Protein AF-A0A820DBE9-F1 (afdb_monomer)

Organism: NCBI:txid433720

Solvent-accessible surface area (backbone atoms only — not comparable to full-atom values): 11651 Å² total; per-residue (Å²): 105,69,76,63,50,49,70,39,67,77,45,36,50,50,54,51,50,54,52,48,50,52,52,49,50,53,51,49,53,51,50,51,30,34,71,73,70,71,42,86,65,88,68,55,60,63,56,51,53,33,48,32,67,46,72,58,44,51,50,53,47,49,51,52,52,50,48,52,62,48,54,52,50,48,49,54,49,50,52,64,65,51,48,75,78,40,70,92,52,47,70,62,52,54,49,51,52,50,50,55,50,53,52,49,54,53,51,64,58,49,53,62,55,51,50,39,63,75,67,63,52,30,68,56,33,39,48,52,50,53,53,51,50,53,52,50,52,49,36,51,51,29,43,53,54,50,53,52,52,51,36,54,53,28,52,76,70,72,43,78,74,74,76,83,58,66,68,46,52,55,49,47,74,71,43,99,57,60,72,65,63,88,73,72,94,74,74,95,71,83,62,62,71,58,52,52,53,54,50,50,64,72,73,106

pLDDT: mean 88.95, std 7.08, range [61.81, 96.25]

Secondary structure (DSSP, 8-state):
-HHHHTTSHHHHHHHHHHHHHHHHHHHHHHHHHHHHHSS----THHHHHHTTTHHHHHHHHHHHHHHHHHHHHHHHHHHHHHTTTTGGGHHHHHHHHHHHHHHHHHHHHHHHHHHHHHHT--HHHHHHHHHHHHHHHHHHHHHHHHHHHHHHHHHHTTPPPPPPPHHHHHHHHHSS-SS--SS----SS--HHHHHHHHHHHH-

Nearest PDB structures (foldseek):
  6vum-assembly1_A  TM=9.398E-01  e=7.401E-09  Homo sapiens
  6p2p-assembly1_A  TM=9.067E-01  e=6.369E-09  Homo sapiens
  6l48-assembly1_B  TM=9.564E-01  e=2.587E-08  Homo sapiens
  6p2p-assembly1_B  TM=9.121E-01  e=1.916E-08  Homo sapiens
  6l47-assembly1_B  TM=9.300E-01  e=3.673E-08  Homo sapiens

Radius of gyration: 24.0 Å; Cα contacts (8 Å, |Δi|>4): 112; chains: 1; bounding box: 52×49×67 Å

InterPro domains:
  IPR014371 Sterol O-acyltransferase, ACAT/DAG/ARE types [PTHR10408] (8-203)

Mean predicted aligned error: 6.52 Å

Sequence (204 aa):
VLTDLFQISHIQTLRNVFAATLIILFLHDTIEDIVNDGRLNLRFDVMFESFGKLHIALFIWLLMQLATSILVFFGVYCWANSRNSFKKNLKAYDMAWLFSYISYLIIFLILPCHQIEKHQFPVASALIVLLEQMRQMMKAHSFVRENIRKNLLLIESKNASVCPDYSKYLYFLFAPTLIYKDEYPRTTTIHWDYVLRMFGQVLA

Foldseek 3Di:
DVVVVCVDPVVVVVVVVVVVVVVVVVVVVQVVCCVPVVDRDVPCVVVCLLCPPLVVLVVLLVVLLVCLLCVLLVLLQCLQVCCVVPVPPNPVSVVVSVVVVVVVLVCLVVVLVVVCVVVVHRPNSSCVSVVSSVLSSLQSVQVNVVLVVVQVVCVVVVHRRDRQDSVQSVVSSPDPDSHRDSDDDDDPDDDVVVVVVVVVVVVD

Structure (mmCIF, N/CA/C/O backbone):
data_AF-A0A820DBE9-F1
#
_entry.id   AF-A0A820DBE9-F1
#
loop_
_atom_site.group_PDB
_atom_site.id
_atom_site.type_symbol
_atom_site.label_atom_id
_atom_site.label_alt_id
_atom_site.label_comp_id
_atom_site.label_asym_id
_atom_site.label_entity_id
_atom_site.label_seq_id
_atom_site.pdbx_PDB_ins_code
_atom_site.Cartn_x
_atom_site.Cartn_y
_atom_site.Cartn_z
_atom_site.occupancy
_atom_site.B_iso_or_equiv
_atom_site.auth_seq_id
_atom_site.auth_comp_id
_atom_site.auth_asym_id
_atom_site.auth_atom_id
_atom_site.pdbx_PDB_model_num
ATOM 1 N N . VAL A 1 1 ? -0.402 -21.788 7.910 1.00 79.06 1 VAL A N 1
ATOM 2 C CA . VAL A 1 1 ? 0.267 -22.026 9.212 1.00 79.06 1 VAL A CA 1
ATOM 3 C C . VAL A 1 1 ? -0.643 -21.666 10.370 1.00 79.06 1 VAL A C 1
ATOM 5 O O . VAL A 1 1 ? -1.223 -22.586 10.912 1.00 79.06 1 VAL A O 1
ATOM 8 N N . LEU A 1 2 ? -0.842 -20.391 10.740 1.00 81.19 2 LEU A N 1
ATOM 9 C CA . LEU A 1 2 ? -1.667 -20.064 11.918 1.00 81.19 2 LEU A CA 1
ATOM 10 C C . LEU A 1 2 ? -3.138 -20.505 11.762 1.00 81.19 2 LEU A C 1
ATOM 12 O O . LEU A 1 2 ? -3.715 -21.043 12.697 1.00 81.19 2 LEU A O 1
ATOM 16 N N . THR A 1 3 ? -3.716 -20.365 10.564 1.00 82.88 3 THR A N 1
ATOM 17 C CA . THR A 1 3 ? -5.070 -20.859 10.249 1.00 82.88 3 THR A CA 1
ATOM 18 C C . THR A 1 3 ? -5.210 -22.370 10.443 1.00 82.88 3 THR A C 1
ATOM 20 O O . THR A 1 3 ? -6.217 -22.822 10.980 1.00 82.88 3 THR A O 1
ATOM 23 N N . ASP A 1 4 ? -4.195 -23.142 10.050 1.00 82.75 4 ASP A N 1
ATOM 24 C CA . ASP A 1 4 ? -4.170 -24.602 10.216 1.00 82.75 4 ASP A CA 1
ATOM 25 C C . ASP A 1 4 ? -3.960 -24.962 11.691 1.00 82.75 4 ASP A C 1
ATOM 27 O O . ASP A 1 4 ? -4.602 -25.854 12.235 1.00 82.75 4 ASP A O 1
ATOM 31 N N . LEU A 1 5 ? -3.110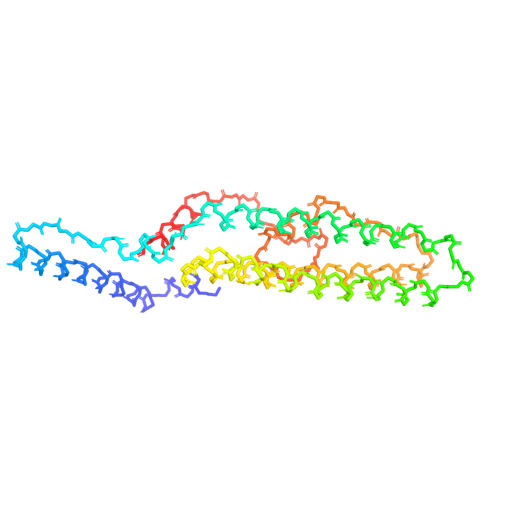 -24.193 12.374 1.00 85.25 5 LEU A N 1
ATOM 32 C CA . LEU A 1 5 ? -2.809 -24.348 13.790 1.00 85.25 5 LEU A CA 1
ATOM 33 C C . LEU A 1 5 ? -4.044 -24.101 14.675 1.00 85.25 5 LEU A C 1
ATOM 35 O O . LEU A 1 5 ? -4.237 -24.789 15.673 1.00 85.25 5 LEU A O 1
ATOM 39 N N . PHE A 1 6 ? -4.921 -23.171 14.284 1.00 82.62 6 PHE A N 1
ATOM 40 C CA . PHE A 1 6 ? -6.194 -22.912 14.964 1.00 82.62 6 PHE A CA 1
ATOM 41 C C . PHE A 1 6 ? -7.219 -24.051 14.851 1.00 82.62 6 PHE A C 1
ATOM 43 O O . PHE A 1 6 ? -8.237 -23.996 15.541 1.00 82.62 6 PHE A O 1
ATOM 50 N N . GLN A 1 7 ? -6.978 -25.067 14.017 1.00 81.62 7 GLN A N 1
ATOM 51 C CA . GLN A 1 7 ? -7.808 -26.278 13.977 1.00 81.62 7 GLN A CA 1
ATOM 52 C C . GLN A 1 7 ? -7.460 -27.254 15.109 1.00 81.62 7 GLN A C 1
ATOM 54 O O . GLN A 1 7 ? -8.262 -28.123 15.441 1.00 81.62 7 GLN A O 1
ATOM 59 N N . ILE A 1 8 ? -6.282 -27.109 15.725 1.00 88.75 8 ILE A N 1
ATOM 60 C CA . ILE A 1 8 ? -5.871 -27.924 16.868 1.00 88.75 8 ILE A CA 1
ATOM 61 C C . ILE A 1 8 ? -6.666 -27.478 18.098 1.00 88.75 8 ILE A C 1
ATOM 63 O O . ILE A 1 8 ? -6.690 -26.294 18.445 1.00 88.75 8 ILE A O 1
ATOM 67 N N . SER A 1 9 ? -7.273 -28.442 18.793 1.00 84.81 9 SER A N 1
ATOM 68 C CA . SER A 1 9 ? -8.175 -28.210 19.930 1.00 84.81 9 SER A CA 1
ATOM 69 C C . SER A 1 9 ? -7.579 -27.288 21.003 1.00 84.81 9 SER A C 1
ATOM 71 O O . SER A 1 9 ? -8.242 -26.348 21.434 1.00 84.81 9 SER A O 1
ATOM 73 N N . HIS A 1 10 ? -6.311 -27.480 21.378 1.00 86.19 10 HIS A N 1
ATOM 74 C CA . HIS A 1 10 ? -5.627 -26.670 22.400 1.00 86.19 10 HIS A CA 1
ATOM 75 C C . HIS A 1 10 ? -5.466 -25.185 22.029 1.00 86.19 10 HIS A C 1
ATOM 77 O O . HIS A 1 10 ? -5.430 -24.308 22.891 1.00 86.19 10 HIS A O 1
ATOM 83 N N . ILE A 1 11 ? -5.355 -24.874 20.740 1.00 88.19 11 ILE A N 1
ATOM 84 C CA . ILE A 1 11 ? -5.144 -23.499 20.269 1.00 88.19 11 ILE A CA 1
ATOM 85 C C . ILE A 1 11 ? -6.497 -22.848 19.990 1.00 88.19 11 ILE A C 1
ATOM 87 O O . ILE A 1 11 ? -6.680 -21.653 20.226 1.00 88.19 11 ILE A O 1
ATOM 91 N N . GLN A 1 12 ? -7.491 -23.647 19.601 1.00 86.50 12 GLN A N 1
ATOM 92 C CA . GLN A 1 12 ? -8.880 -23.217 19.583 1.00 86.50 12 GLN A CA 1
ATOM 93 C C . GLN A 1 12 ? -9.368 -22.802 20.979 1.00 86.50 12 GLN A C 1
ATOM 95 O O . GLN A 1 12 ? -10.031 -21.770 21.095 1.00 86.50 12 GLN A O 1
ATOM 100 N N . THR A 1 13 ? -9.017 -23.542 22.040 1.00 90.12 13 THR A N 1
ATOM 101 C CA . THR A 1 13 ? -9.354 -23.129 23.413 1.00 90.12 13 THR A CA 1
ATOM 102 C C . THR A 1 13 ? -8.699 -21.802 23.769 1.00 90.12 13 THR A C 1
ATOM 104 O O . THR A 1 13 ? -9.369 -20.932 24.310 1.00 90.12 13 THR A O 1
ATOM 107 N N . LEU A 1 14 ? -7.437 -21.593 23.390 1.00 90.25 14 LEU A N 1
ATOM 108 C CA . LEU A 1 14 ? -6.727 -20.333 23.617 1.00 90.25 14 LEU A CA 1
ATOM 109 C C . LEU A 1 14 ? -7.380 -19.155 22.874 1.00 90.25 14 LEU A C 1
ATOM 111 O O . LEU A 1 14 ? -7.586 -18.100 23.467 1.00 90.25 14 LEU A O 1
ATOM 115 N N . ARG A 1 15 ? -7.810 -19.346 21.619 1.00 87.56 15 ARG A N 1
ATOM 116 C CA . ARG A 1 15 ? -8.600 -18.341 20.883 1.00 87.56 15 ARG A CA 1
ATOM 117 C C . ARG A 1 15 ? -9.903 -17.998 21.612 1.00 87.56 15 ARG A C 1
ATOM 119 O O . ARG A 1 15 ? -10.250 -16.826 21.723 1.00 87.56 15 ARG A O 1
ATOM 126 N N . ASN A 1 16 ? -10.619 -19.007 22.105 1.00 89.75 16 ASN A N 1
ATOM 127 C CA . ASN A 1 16 ? -11.867 -18.798 22.837 1.00 89.75 16 ASN A CA 1
ATOM 128 C C . ASN A 1 16 ? -11.631 -18.091 24.182 1.00 89.75 16 ASN A C 1
ATOM 130 O O . ASN A 1 16 ? -12.448 -17.264 24.567 1.00 89.75 16 ASN A O 1
ATOM 134 N N . VAL A 1 17 ? -10.515 -18.371 24.867 1.00 93.50 17 VAL A N 1
ATOM 135 C CA . VAL A 1 17 ? -10.116 -17.658 26.090 1.00 93.50 17 VAL A CA 1
ATOM 136 C C . VAL A 1 17 ? -9.867 -16.184 25.788 1.00 93.50 17 VAL A C 1
ATOM 138 O O . VAL A 1 17 ? -10.434 -15.348 26.479 1.00 93.50 17 VAL A O 1
ATOM 141 N N . PHE A 1 18 ? -9.121 -15.848 24.728 1.00 91.56 18 PHE A N 1
ATOM 142 C CA . PHE A 1 18 ? -8.921 -14.447 24.335 1.00 91.56 18 PHE A CA 1
ATOM 143 C C . PHE A 1 18 ? -10.238 -13.732 24.005 1.00 91.56 18 PHE A C 1
ATOM 145 O O . PHE A 1 18 ? -10.473 -12.613 24.463 1.00 91.56 18 PHE A O 1
ATOM 152 N N . ALA A 1 19 ? -11.136 -14.394 23.272 1.00 91.19 19 ALA A N 1
ATOM 153 C CA . ALA A 1 19 ? -12.461 -13.848 22.991 1.00 91.19 19 ALA A CA 1
ATOM 154 C C . ALA A 1 19 ? -13.282 -13.637 24.278 1.00 91.19 19 ALA A C 1
ATOM 156 O O . ALA A 1 19 ? -13.890 -12.585 24.454 1.00 91.19 19 ALA A O 1
ATOM 157 N N . ALA A 1 20 ? -13.261 -14.597 25.208 1.00 93.88 20 ALA A N 1
ATOM 158 C CA . ALA A 1 20 ? -13.937 -14.471 26.496 1.00 93.88 20 ALA A CA 1
ATOM 159 C C . ALA A 1 20 ? -13.343 -13.339 27.345 1.00 93.88 20 ALA A C 1
ATOM 161 O O . ALA A 1 20 ? -14.100 -12.578 27.937 1.00 93.88 20 ALA A O 1
ATOM 162 N N . THR A 1 21 ? -12.015 -13.174 27.365 1.00 94.38 21 THR A N 1
ATOM 163 C CA . THR A 1 21 ? -11.3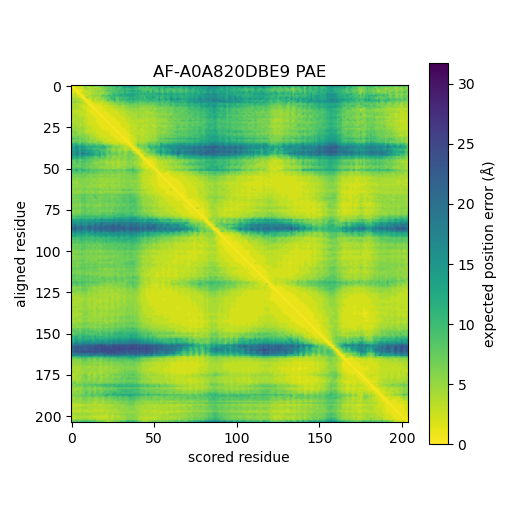74 -12.061 28.078 1.00 94.38 21 THR A CA 1
ATOM 164 C C . THR A 1 21 ? -11.768 -10.709 27.497 1.00 94.38 21 THR A C 1
ATOM 166 O O . THR A 1 21 ? -12.044 -9.802 28.270 1.00 94.38 21 THR A O 1
ATOM 169 N N . LEU A 1 22 ? -11.877 -10.578 26.169 1.00 92.56 22 LEU A N 1
ATOM 170 C CA . LEU A 1 22 ? -12.361 -9.345 25.537 1.00 92.56 22 LEU A CA 1
ATOM 171 C C . LEU A 1 22 ? -13.811 -9.041 25.930 1.00 92.56 22 LEU A C 1
ATOM 173 O O . LEU A 1 22 ? -14.121 -7.908 26.280 1.00 92.56 22 LEU A O 1
ATOM 177 N N . ILE A 1 23 ? -14.686 -10.054 25.939 1.00 93.38 23 ILE A N 1
ATOM 178 C CA . ILE A 1 23 ? -16.082 -9.896 26.376 1.00 93.38 23 ILE A CA 1
ATOM 179 C C . ILE A 1 23 ? -16.148 -9.486 27.852 1.00 93.38 23 ILE A C 1
ATOM 181 O O . ILE A 1 23 ? -16.928 -8.609 28.203 1.00 93.38 23 ILE A O 1
ATOM 185 N N . ILE A 1 24 ? -15.335 -10.099 28.717 1.00 95.50 24 ILE A N 1
ATOM 186 C CA . ILE A 1 24 ? -15.298 -9.773 30.148 1.00 95.50 24 ILE A CA 1
ATOM 187 C C . ILE A 1 24 ? -14.780 -8.350 30.376 1.00 95.50 24 ILE A C 1
ATOM 189 O O . ILE A 1 24 ? -15.370 -7.644 31.183 1.00 95.50 24 ILE A O 1
ATOM 193 N N . LEU A 1 25 ? -13.729 -7.920 29.668 1.00 91.88 25 LEU A N 1
ATOM 194 C CA . LEU A 1 25 ? -13.218 -6.546 29.741 1.00 91.88 25 LEU A CA 1
ATOM 195 C C . LEU A 1 25 ? -14.273 -5.541 29.275 1.00 91.88 25 LEU A C 1
ATOM 197 O O . LEU A 1 25 ? -14.555 -4.584 29.981 1.00 91.88 25 LEU A O 1
ATOM 201 N N . PHE A 1 26 ? -14.934 -5.814 28.148 1.00 90.69 26 PHE A N 1
ATOM 202 C CA . PHE A 1 26 ? -16.026 -4.973 27.667 1.00 90.69 26 PHE A CA 1
ATOM 203 C C . PHE A 1 26 ? -17.170 -4.881 28.686 1.00 90.69 26 PHE A C 1
ATOM 205 O O . PHE A 1 26 ? -17.658 -3.794 28.978 1.00 90.69 26 PHE A O 1
ATOM 212 N N . LEU A 1 27 ? -17.584 -6.011 29.271 1.00 92.56 27 LEU A N 1
ATOM 213 C CA . LEU A 1 27 ? -18.607 -6.020 30.317 1.00 92.56 27 LEU A CA 1
ATOM 214 C C . LEU A 1 27 ? -18.153 -5.246 31.559 1.00 92.56 27 LEU A C 1
ATOM 216 O O . LEU A 1 27 ? -18.943 -4.480 32.101 1.00 92.56 27 LEU A O 1
ATOM 220 N N . HIS A 1 28 ? -16.903 -5.419 31.987 1.00 92.50 28 HIS A N 1
ATOM 221 C CA . HIS A 1 28 ? -16.325 -4.694 33.113 1.00 92.50 28 HIS A CA 1
ATOM 222 C C . HIS A 1 28 ? -16.402 -3.182 32.889 1.00 92.50 28 HIS A C 1
ATOM 224 O O . HIS A 1 28 ? -16.993 -2.488 33.714 1.00 92.50 28 HIS A O 1
ATOM 230 N N . ASP A 1 29 ? -15.917 -2.702 31.743 1.00 89.50 29 ASP A N 1
ATOM 231 C CA . ASP A 1 29 ? -15.933 -1.281 31.392 1.00 89.50 29 ASP A CA 1
ATOM 232 C C . ASP A 1 29 ? -17.373 -0.742 31.333 1.00 89.50 29 ASP A C 1
ATOM 234 O O . ASP A 1 29 ? -17.676 0.298 31.910 1.00 89.50 29 ASP A O 1
ATOM 238 N N . THR A 1 30 ? -18.316 -1.491 30.739 1.00 89.75 30 THR A N 1
ATOM 239 C CA . THR A 1 30 ? -19.727 -1.057 30.699 1.00 89.75 30 THR A CA 1
ATOM 240 C C . THR A 1 30 ? -20.379 -0.979 32.078 1.00 89.75 30 THR A C 1
ATOM 242 O O . THR A 1 30 ? -21.200 -0.092 32.317 1.00 89.75 30 THR A O 1
ATOM 245 N N . ILE A 1 31 ? -20.054 -1.905 32.986 1.00 91.62 31 ILE A N 1
ATOM 246 C CA . ILE A 1 31 ? -20.573 -1.893 34.358 1.00 91.62 31 ILE A CA 1
ATOM 247 C C . ILE A 1 31 ? -19.973 -0.713 35.120 1.00 91.62 31 ILE A C 1
ATOM 249 O O . ILE A 1 31 ? -20.709 -0.017 35.817 1.00 91.62 31 ILE A O 1
ATOM 253 N N . GLU A 1 32 ? -18.670 -0.473 34.974 1.00 89.88 32 GLU A N 1
ATOM 254 C CA . GLU A 1 32 ? -17.975 0.647 35.604 1.00 89.88 32 GLU A CA 1
ATOM 255 C C . GLU A 1 32 ? -18.563 1.996 35.160 1.00 89.88 32 GLU A C 1
ATOM 257 O O . GLU A 1 32 ? -18.880 2.827 36.013 1.00 89.88 32 GLU A O 1
ATOM 262 N N . ASP A 1 33 ? -18.833 2.174 33.864 1.00 88.75 33 ASP A N 1
ATOM 263 C CA . ASP A 1 33 ? -19.484 3.378 33.330 1.00 88.75 33 ASP A CA 1
ATOM 264 C C . ASP A 1 33 ? -20.902 3.571 33.903 1.00 88.75 33 ASP A C 1
ATOM 266 O O . ASP A 1 33 ? -21.277 4.673 34.312 1.00 88.75 33 ASP A O 1
ATOM 270 N N . ILE A 1 34 ? -21.704 2.498 33.995 1.00 89.81 34 ILE A N 1
ATOM 271 C CA . ILE A 1 34 ? -23.056 2.573 34.581 1.00 89.81 34 ILE A CA 1
ATOM 272 C C . ILE A 1 34 ? -22.994 2.955 36.062 1.00 89.81 34 ILE A C 1
ATOM 274 O O . ILE A 1 34 ? -23.817 3.749 36.519 1.00 89.81 34 ILE A O 1
ATOM 278 N N . VAL A 1 35 ? -22.063 2.373 36.821 1.00 92.94 35 VAL A N 1
ATOM 279 C CA . VAL A 1 35 ? -21.953 2.593 38.269 1.00 92.94 35 VAL A CA 1
ATOM 280 C C . VAL A 1 35 ? -21.442 3.998 38.577 1.00 92.94 35 VAL A C 1
ATOM 282 O O . VAL A 1 35 ? -21.980 4.645 39.475 1.00 92.94 35 VAL A O 1
ATOM 285 N N . ASN A 1 36 ? -20.436 4.472 37.841 1.00 88.81 36 ASN A N 1
ATOM 286 C CA . ASN A 1 36 ? -19.789 5.753 38.110 1.00 88.81 36 ASN A CA 1
ATOM 287 C C . ASN A 1 36 ? -20.574 6.940 37.537 1.00 88.81 36 ASN A C 1
ATOM 289 O O . ASN A 1 36 ? -20.847 7.898 38.259 1.00 88.81 36 ASN A O 1
ATOM 293 N N . ASP A 1 37 ? -20.975 6.870 36.265 1.00 83.25 37 ASP A N 1
ATOM 294 C CA . ASP A 1 37 ? -21.585 8.000 35.552 1.00 83.25 37 ASP A CA 1
ATOM 295 C C . ASP A 1 37 ? -23.120 7.906 35.474 1.00 83.25 37 ASP A C 1
ATOM 297 O O . ASP A 1 37 ? -23.798 8.840 35.031 1.00 83.25 37 ASP A O 1
ATOM 301 N N . GLY A 1 38 ? -23.707 6.775 35.888 1.00 82.44 38 GLY A N 1
ATOM 302 C CA . GLY A 1 38 ? -25.152 6.530 35.817 1.00 82.44 38 GLY A CA 1
ATOM 303 C C . GLY A 1 38 ? -25.687 6.378 34.386 1.00 82.44 38 GLY A C 1
ATOM 304 O O . GLY A 1 38 ? -26.905 6.337 34.185 1.00 82.44 38 GLY A O 1
ATOM 305 N N . ARG A 1 39 ? -24.806 6.334 33.375 1.00 81.12 39 ARG A N 1
ATOM 306 C CA . ARG A 1 39 ? -25.133 6.226 31.945 1.00 81.12 39 ARG A CA 1
ATOM 307 C C . ARG A 1 39 ? -24.089 5.377 31.226 1.00 81.12 39 ARG A C 1
ATOM 309 O O . ARG A 1 39 ? -22.912 5.441 31.539 1.00 81.12 39 ARG A O 1
ATOM 316 N N . LEU A 1 40 ? -24.523 4.642 30.204 1.00 80.75 40 LEU A N 1
ATOM 317 C CA . LEU A 1 40 ? -23.622 3.947 29.283 1.00 80.75 40 LEU A CA 1
ATOM 318 C C . LEU A 1 40 ? -22.931 4.974 28.376 1.00 80.75 40 LEU A C 1
ATOM 320 O O . LEU A 1 40 ? -23.530 5.416 27.393 1.00 80.75 40 LEU A O 1
ATOM 324 N N . ASN A 1 41 ? -21.697 5.361 28.697 1.00 77.44 41 ASN A N 1
ATOM 325 C CA . ASN A 1 41 ? -20.890 6.231 27.849 1.00 77.44 41 ASN A CA 1
ATOM 326 C C . ASN A 1 41 ? -19.630 5.497 27.387 1.00 77.44 41 ASN A C 1
ATOM 328 O O . ASN A 1 41 ? -18.591 5.609 28.012 1.00 77.44 41 ASN A O 1
ATOM 332 N N . LEU A 1 42 ? -19.699 4.813 26.242 1.00 73.12 42 LEU A N 1
ATOM 333 C CA . LEU A 1 42 ? -18.615 3.966 25.711 1.00 73.12 42 LEU A CA 1
ATOM 334 C C . LEU A 1 42 ? -17.321 4.714 25.304 1.00 73.12 42 LEU A C 1
ATOM 336 O O . LEU A 1 42 ? -16.480 4.135 24.622 1.00 73.12 42 LEU A O 1
ATOM 340 N N . ARG A 1 43 ? -17.158 5.996 25.669 1.00 77.12 43 ARG A N 1
ATOM 341 C CA . ARG A 1 43 ? -15.945 6.831 25.519 1.00 77.12 43 ARG A CA 1
ATOM 342 C C . ARG A 1 43 ? -15.167 6.637 24.206 1.00 77.12 43 ARG A C 1
ATOM 344 O O . ARG A 1 43 ? -13.940 6.763 24.167 1.00 77.12 43 ARG A O 1
ATOM 351 N N . PHE A 1 44 ? -15.876 6.407 23.099 1.00 81.81 44 PHE A N 1
ATOM 352 C CA . PHE A 1 44 ? -15.266 6.264 21.774 1.00 81.81 44 PHE A CA 1
ATOM 353 C C . PHE A 1 44 ? -14.612 7.558 21.278 1.00 81.81 44 PHE A C 1
ATOM 355 O O . PHE A 1 44 ? -13.869 7.526 20.299 1.00 81.81 44 PHE A O 1
ATOM 362 N N . ASP A 1 45 ? -14.838 8.681 21.958 1.00 83.88 45 ASP A N 1
ATOM 363 C CA . ASP A 1 45 ? -14.234 9.978 21.654 1.00 83.88 45 ASP A CA 1
ATOM 364 C C . ASP A 1 45 ? -12.708 9.882 21.554 1.00 83.88 45 ASP A C 1
ATOM 366 O O . ASP A 1 45 ? -12.129 10.341 20.574 1.00 83.88 45 ASP A O 1
ATOM 370 N N . VAL A 1 46 ? -12.057 9.155 22.473 1.00 85.69 46 VAL A N 1
ATOM 371 C CA . VAL A 1 46 ? -10.595 8.948 22.449 1.00 85.69 46 VAL A CA 1
ATOM 372 C C . VAL A 1 46 ? -10.156 8.208 21.180 1.00 85.69 46 VAL A C 1
ATOM 374 O O . VAL A 1 46 ? -9.111 8.514 20.595 1.00 85.69 46 VAL A O 1
ATOM 377 N N . MET A 1 47 ? -10.960 7.244 20.719 1.00 86.00 47 MET A N 1
ATOM 378 C CA . MET A 1 47 ? -10.702 6.512 19.479 1.00 86.00 47 MET A CA 1
ATOM 379 C C . MET A 1 47 ? -10.861 7.436 18.268 1.00 86.00 47 MET A C 1
ATOM 381 O O . MET A 1 47 ? -9.968 7.502 17.424 1.00 86.00 47 MET A O 1
ATOM 385 N N . PHE A 1 48 ? -11.959 8.189 18.185 1.00 87.50 48 PHE A N 1
ATOM 386 C CA . PHE A 1 48 ? -12.202 9.109 17.072 1.00 87.50 48 PHE A CA 1
ATOM 387 C C . PHE A 1 48 ? -11.186 10.252 17.013 1.00 87.50 48 PHE A C 1
ATOM 389 O O . PHE A 1 48 ? -10.759 10.627 15.922 1.00 87.50 48 PHE A O 1
ATOM 396 N N . GLU A 1 49 ? -10.735 10.758 18.159 1.00 87.31 49 GLU A N 1
ATOM 397 C CA . GLU A 1 49 ? -9.655 11.741 18.250 1.00 87.31 49 GLU A CA 1
ATOM 398 C C . GLU A 1 49 ? -8.318 11.152 17.783 1.00 87.31 49 GLU A C 1
ATOM 400 O O . GLU A 1 49 ? -7.598 11.780 17.001 1.00 87.31 49 GLU A O 1
ATOM 405 N N . SER A 1 50 ? -8.020 9.906 18.167 1.00 89.88 50 SER A N 1
ATOM 406 C CA . SER A 1 50 ? -6.820 9.183 17.721 1.00 89.88 50 SER A CA 1
ATOM 407 C C . SER A 1 50 ? -6.816 8.921 16.209 1.00 89.88 50 SER A C 1
ATOM 409 O O . SER A 1 50 ? -5.758 8.969 15.575 1.00 89.88 50 SER A O 1
ATOM 411 N N . PHE A 1 51 ? -7.991 8.692 15.615 1.00 88.06 51 PHE A N 1
ATOM 412 C CA . PHE A 1 51 ? -8.216 8.577 14.169 1.00 88.06 51 PHE A CA 1
ATOM 413 C C . PHE A 1 51 ? -8.704 9.893 13.535 1.00 88.06 51 PHE A C 1
ATOM 415 O O . PHE A 1 51 ? -9.360 9.902 12.490 1.00 88.06 51 PHE A O 1
ATOM 422 N N . GLY A 1 52 ? -8.379 11.040 14.130 1.00 89.75 52 GLY A N 1
ATOM 423 C CA . GLY A 1 52 ? -8.740 12.326 13.550 1.00 89.75 52 GLY A CA 1
ATOM 424 C C . GLY A 1 52 ? -8.146 12.516 12.147 1.00 89.75 52 GLY A C 1
ATOM 425 O O . GLY A 1 52 ? -7.111 11.953 11.792 1.00 89.75 52 GLY A O 1
ATOM 426 N N . LYS A 1 53 ? -8.806 13.341 11.323 1.00 90.44 53 LYS A N 1
ATOM 427 C CA . LYS A 1 53 ? -8.338 13.730 9.973 1.00 90.44 53 LYS A CA 1
ATOM 428 C C . LYS A 1 53 ? -8.137 12.558 8.994 1.00 90.44 53 LYS A C 1
ATOM 430 O O . LYS A 1 53 ? -7.432 12.708 7.995 1.00 90.44 53 LYS A O 1
ATOM 435 N N . LEU A 1 54 ? -8.821 11.427 9.201 1.00 89.81 54 LEU A N 1
ATOM 436 C CA . LEU A 1 54 ? -8.774 10.270 8.293 1.00 89.81 54 LEU A CA 1
ATOM 437 C C . LEU A 1 54 ? -9.082 10.615 6.830 1.00 89.81 54 LEU A C 1
ATOM 439 O O . LEU A 1 54 ? -8.458 10.062 5.933 1.00 89.81 54 LEU A O 1
ATOM 443 N N . HIS A 1 55 ? -9.991 11.556 6.569 1.00 92.38 55 HIS A N 1
ATOM 444 C CA . HIS A 1 55 ? -10.293 12.002 5.205 1.00 92.38 55 HIS A CA 1
ATOM 445 C C . HIS A 1 55 ? -9.057 12.589 4.494 1.00 92.38 55 HIS A C 1
ATOM 447 O O . HIS A 1 55 ? -8.823 12.299 3.322 1.00 92.38 55 HIS A O 1
ATOM 453 N N . ILE A 1 56 ? -8.225 13.352 5.213 1.00 92.94 56 ILE A N 1
ATOM 454 C CA . ILE A 1 56 ? -6.967 13.901 4.687 1.00 92.94 56 ILE A CA 1
ATOM 455 C C . ILE A 1 56 ? -5.942 12.776 4.514 1.00 92.94 56 ILE A C 1
ATOM 457 O O . ILE A 1 56 ? -5.270 12.721 3.487 1.00 92.94 56 ILE A O 1
ATOM 461 N N . ALA A 1 57 ? -5.856 11.846 5.472 1.00 93.38 57 ALA A N 1
ATOM 462 C CA . ALA A 1 57 ? -4.971 10.683 5.373 1.00 93.38 57 ALA A CA 1
ATOM 463 C C . ALA A 1 57 ? -5.295 9.825 4.138 1.00 93.38 57 ALA A C 1
ATOM 465 O O . ALA A 1 57 ? -4.392 9.472 3.384 1.00 93.38 57 ALA A O 1
ATOM 466 N N . LEU A 1 58 ? -6.580 9.552 3.884 1.00 93.81 58 LEU A N 1
ATOM 467 C CA . LEU A 1 58 ? -7.049 8.826 2.701 1.00 93.81 58 LEU A CA 1
ATOM 468 C C . LEU A 1 58 ? -6.731 9.577 1.406 1.00 93.81 58 LEU A C 1
ATOM 470 O O . LEU A 1 58 ? -6.320 8.956 0.429 1.00 93.81 58 LEU A O 1
ATOM 474 N N . PHE A 1 59 ? -6.880 10.903 1.393 1.00 94.81 59 PHE A N 1
ATOM 475 C CA . PHE A 1 59 ? -6.528 11.719 0.233 1.00 94.81 59 PHE A CA 1
ATOM 476 C C . PHE A 1 59 ? -5.022 11.674 -0.068 1.00 94.81 59 PHE A C 1
ATOM 478 O O . PHE A 1 59 ? -4.632 11.413 -1.207 1.00 94.81 59 PHE A O 1
ATOM 485 N N . ILE A 1 60 ? -4.169 11.846 0.949 1.00 93.62 60 ILE A N 1
ATOM 486 C CA . ILE A 1 60 ? -2.707 11.711 0.818 1.00 93.62 60 ILE A CA 1
ATOM 487 C C . ILE A 1 60 ? -2.348 10.304 0.340 1.00 93.62 60 ILE A C 1
ATOM 489 O O . ILE A 1 60 ? -1.545 10.148 -0.578 1.00 93.62 60 ILE A O 1
ATOM 493 N N . TRP A 1 61 ? -2.967 9.280 0.927 1.00 95.00 61 TRP A N 1
ATOM 494 C CA . TRP A 1 61 ? -2.753 7.890 0.550 1.00 95.00 61 TRP A CA 1
ATOM 495 C C . TRP A 1 61 ? -3.114 7.622 -0.915 1.00 95.00 61 TRP A C 1
ATOM 497 O O . TRP A 1 61 ? -2.318 7.014 -1.631 1.00 95.00 61 TRP A O 1
ATOM 507 N N . LEU A 1 62 ? -4.268 8.109 -1.382 1.00 95.25 62 LEU A N 1
ATOM 508 C CA . LEU A 1 62 ? -4.690 7.986 -2.779 1.00 95.25 62 LEU A CA 1
ATOM 509 C C . LEU A 1 62 ? -3.690 8.656 -3.722 1.00 95.25 62 LEU A C 1
ATOM 511 O O . LEU A 1 62 ? -3.286 8.048 -4.712 1.00 95.25 62 LEU A O 1
ATOM 515 N N . LEU A 1 63 ? -3.250 9.878 -3.405 1.00 94.56 63 LEU A N 1
ATOM 516 C CA . LEU A 1 63 ? -2.242 10.584 -4.198 1.00 94.56 63 LEU A CA 1
ATOM 517 C C . LEU A 1 63 ? -0.926 9.807 -4.260 1.00 94.56 63 LEU A C 1
ATOM 519 O O . LEU A 1 63 ? -0.352 9.645 -5.334 1.00 94.56 63 LEU A O 1
ATOM 523 N N . MET A 1 64 ? -0.472 9.292 -3.121 1.00 94.12 64 MET A N 1
ATOM 524 C CA . MET A 1 64 ? 0.755 8.514 -2.999 1.00 94.12 64 MET A CA 1
ATOM 525 C C . MET A 1 64 ? 0.674 7.199 -3.795 1.00 94.12 64 MET A C 1
ATOM 527 O O . MET A 1 64 ? 1.590 6.866 -4.551 1.00 94.12 64 MET A O 1
ATOM 531 N N . GLN A 1 65 ? -0.460 6.499 -3.704 1.00 94.12 65 GLN A N 1
ATOM 532 C CA . GLN A 1 65 ? -0.738 5.260 -4.429 1.00 94.12 65 GLN A CA 1
ATOM 533 C C . GLN A 1 65 ? -0.783 5.493 -5.945 1.00 94.12 65 GLN A C 1
ATOM 535 O O . GLN A 1 65 ? -0.166 4.742 -6.703 1.00 94.12 65 GLN A O 1
ATOM 540 N N . LEU A 1 66 ? -1.471 6.547 -6.397 1.00 93.75 66 LEU A N 1
ATOM 541 C CA . LEU A 1 66 ? -1.531 6.920 -7.811 1.00 93.75 66 LEU A CA 1
ATOM 542 C C . LEU A 1 66 ? -0.150 7.319 -8.333 1.00 93.75 66 LEU A C 1
ATOM 544 O O . LEU A 1 66 ? 0.279 6.798 -9.365 1.00 93.75 66 LEU A O 1
ATOM 548 N N . ALA A 1 67 ? 0.575 8.163 -7.594 1.00 92.44 67 ALA A N 1
ATOM 549 C CA . ALA A 1 67 ? 1.924 8.588 -7.946 1.00 92.44 67 ALA A CA 1
ATOM 550 C C . ALA A 1 67 ? 2.866 7.389 -8.099 1.00 92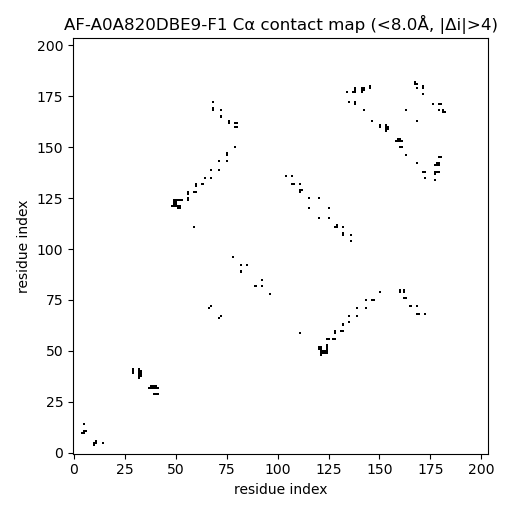.44 67 ALA A C 1
ATOM 552 O O . ALA A 1 67 ? 3.521 7.263 -9.130 1.00 92.44 67 ALA A O 1
ATOM 553 N N . THR A 1 68 ? 2.883 6.468 -7.131 1.00 91.81 68 THR A N 1
ATOM 554 C CA . THR A 1 68 ? 3.682 5.236 -7.218 1.00 91.81 68 THR A CA 1
ATOM 555 C C . THR A 1 68 ? 3.270 4.397 -8.423 1.00 91.81 68 THR A C 1
ATOM 557 O O . THR A 1 68 ? 4.126 3.976 -9.197 1.00 91.81 68 THR A O 1
ATOM 560 N N . SER A 1 69 ? 1.963 4.206 -8.635 1.00 92.12 69 SER A N 1
ATOM 561 C CA . SER A 1 69 ? 1.464 3.371 -9.729 1.00 92.12 69 SER A CA 1
ATOM 562 C C . SER A 1 69 ? 1.843 3.898 -11.118 1.00 92.12 69 SER A C 1
ATOM 564 O O . SER A 1 69 ? 2.150 3.112 -12.010 1.00 92.12 69 SER A O 1
ATOM 566 N N . ILE A 1 70 ? 1.849 5.219 -11.309 1.00 92.06 70 ILE A N 1
ATOM 567 C CA . ILE A 1 70 ? 2.118 5.844 -12.606 1.00 92.06 70 ILE A CA 1
ATOM 568 C C . ILE A 1 70 ? 3.620 6.058 -12.788 1.00 92.06 70 ILE A C 1
ATOM 570 O O . ILE A 1 70 ? 4.179 5.605 -13.783 1.00 92.06 70 ILE A O 1
ATOM 574 N N . LEU A 1 71 ? 4.292 6.711 -11.834 1.00 92.06 71 LEU A N 1
ATOM 575 C CA . LEU A 1 71 ? 5.693 7.119 -11.976 1.00 92.06 71 LEU A CA 1
ATOM 576 C C . LEU A 1 71 ? 6.633 5.920 -12.078 1.00 92.06 71 LEU A C 1
ATOM 578 O O . LEU A 1 71 ? 7.516 5.904 -12.933 1.00 92.06 71 LEU A O 1
ATOM 582 N N . VAL A 1 72 ? 6.438 4.901 -11.237 1.00 92.81 72 VAL A N 1
ATOM 583 C CA . VAL A 1 72 ? 7.320 3.728 -11.218 1.00 92.81 72 VAL A CA 1
ATOM 584 C C . VAL A 1 72 ? 7.112 2.882 -12.471 1.00 92.81 72 VAL A C 1
ATOM 586 O O . VAL A 1 72 ? 8.084 2.475 -13.110 1.00 92.81 72 VAL A O 1
ATOM 589 N N . PHE A 1 73 ? 5.854 2.653 -12.860 1.00 92.00 73 PHE A N 1
ATOM 590 C CA . PHE A 1 73 ? 5.536 1.907 -14.074 1.00 92.00 73 PHE A CA 1
ATOM 591 C C . PHE A 1 73 ? 6.069 2.615 -15.320 1.00 92.00 73 PHE A C 1
ATOM 593 O O . PHE A 1 73 ? 6.788 2.012 -16.117 1.00 92.00 73 PHE A O 1
ATOM 600 N N . PHE A 1 74 ? 5.767 3.907 -15.460 1.00 91.19 74 PHE A N 1
ATOM 601 C CA . PHE A 1 74 ? 6.209 4.702 -16.597 1.00 91.19 74 PHE A CA 1
ATOM 602 C C . PHE A 1 74 ? 7.733 4.833 -16.641 1.00 91.19 74 PHE A C 1
ATOM 604 O O . PHE A 1 74 ? 8.314 4.743 -17.717 1.00 91.19 74 PHE A O 1
ATOM 611 N N . GLY A 1 75 ? 8.399 4.972 -15.490 1.00 90.62 75 GLY A N 1
ATOM 612 C CA . GLY A 1 75 ? 9.858 5.003 -15.406 1.00 90.62 75 GLY A CA 1
ATOM 613 C C . GLY A 1 75 ? 10.502 3.725 -15.950 1.00 90.62 75 GLY A C 1
ATOM 614 O O . GLY A 1 75 ? 11.383 3.796 -16.805 1.00 90.62 75 GLY A O 1
ATOM 615 N N . VAL A 1 76 ? 10.015 2.552 -15.530 1.00 90.50 76 VAL A N 1
ATOM 616 C CA . VAL A 1 76 ? 10.510 1.257 -16.036 1.00 90.50 76 VAL A CA 1
ATOM 617 C C . VAL A 1 76 ? 10.167 1.060 -17.513 1.00 90.50 76 VAL A C 1
ATOM 619 O O . VAL A 1 76 ? 11.014 0.593 -18.274 1.00 90.50 76 VAL A O 1
ATOM 622 N N . TYR A 1 77 ? 8.959 1.439 -17.938 1.00 89.31 77 TYR A N 1
ATOM 623 C CA . TYR A 1 77 ? 8.528 1.345 -19.333 1.00 89.31 77 TYR A CA 1
ATOM 624 C C . TYR A 1 77 ? 9.393 2.211 -20.261 1.00 89.31 77 TYR A C 1
ATOM 626 O O . TYR A 1 77 ? 9.913 1.729 -21.270 1.00 89.31 77 TYR A O 1
ATOM 634 N N . CYS A 1 78 ? 9.602 3.477 -19.895 1.00 87.62 78 CYS A N 1
ATOM 635 C CA . CYS A 1 78 ? 10.446 4.407 -20.638 1.00 87.62 78 CYS A CA 1
ATOM 636 C C . CYS A 1 78 ? 11.895 3.938 -20.686 1.00 87.62 78 CYS A C 1
ATOM 638 O O . CYS A 1 78 ? 12.485 3.942 -21.767 1.00 87.62 78 CYS A O 1
ATOM 640 N N . TRP A 1 79 ? 12.447 3.484 -19.555 1.00 88.88 79 TRP A N 1
ATOM 641 C CA . TRP A 1 79 ? 13.786 2.902 -19.515 1.00 88.88 79 TRP A CA 1
ATOM 642 C C . TRP A 1 79 ? 13.903 1.704 -20.467 1.00 88.88 79 TRP A C 1
ATOM 644 O O . TRP A 1 79 ? 14.813 1.677 -21.293 1.00 88.88 79 TRP A O 1
ATOM 654 N N . ALA A 1 80 ? 12.960 0.755 -20.427 1.00 84.44 80 ALA A N 1
ATOM 655 C CA . ALA A 1 80 ? 12.992 -0.444 -21.264 1.00 84.44 80 ALA A CA 1
ATOM 656 C C . ALA A 1 80 ? 12.905 -0.120 -22.767 1.00 84.44 80 ALA A C 1
ATOM 658 O O . ALA A 1 80 ? 13.715 -0.616 -23.552 1.00 84.44 80 ALA A O 1
ATOM 659 N N . ASN A 1 81 ? 11.971 0.748 -23.172 1.00 83.31 81 ASN A N 1
ATOM 660 C CA . ASN A 1 81 ? 11.760 1.087 -24.582 1.00 83.31 81 ASN A CA 1
ATOM 661 C C . ASN A 1 81 ? 12.910 1.932 -25.159 1.00 83.31 81 ASN A C 1
ATOM 663 O O . ASN A 1 81 ? 13.411 1.680 -26.256 1.00 83.31 81 ASN A O 1
ATOM 667 N N . SER A 1 82 ? 13.373 2.931 -24.407 1.00 79.88 82 SER A N 1
ATOM 668 C CA . SER A 1 82 ? 14.395 3.866 -24.881 1.00 79.88 82 SER A CA 1
ATOM 669 C C . SER A 1 82 ? 15.813 3.282 -24.841 1.00 79.88 82 SER A C 1
ATOM 671 O O . SER A 1 82 ? 16.707 3.837 -25.485 1.00 79.88 82 SER A O 1
ATOM 673 N N . ARG A 1 83 ? 16.047 2.153 -24.161 1.00 77.12 83 ARG A N 1
ATOM 674 C CA . ARG A 1 83 ? 17.370 1.510 -24.091 1.00 77.12 83 ARG A CA 1
ATOM 675 C C . ARG A 1 83 ? 17.910 1.088 -25.460 1.00 77.12 83 ARG A C 1
ATOM 677 O O . ARG A 1 83 ? 19.112 1.191 -25.706 1.00 77.12 83 ARG A O 1
ATOM 684 N N . ASN A 1 84 ? 17.031 0.674 -26.376 1.00 70.56 84 ASN A N 1
ATOM 685 C CA . ASN A 1 84 ? 17.411 0.263 -27.732 1.00 70.56 84 ASN A CA 1
ATOM 686 C C . ASN A 1 84 ? 17.946 1.419 -28.590 1.00 70.56 84 ASN A C 1
ATOM 688 O O . ASN A 1 84 ? 18.777 1.185 -29.470 1.00 70.56 84 ASN A O 1
ATOM 692 N N . SER A 1 85 ? 17.519 2.652 -28.308 1.00 70.81 85 SER A N 1
ATOM 693 C CA . SER A 1 85 ? 17.934 3.857 -29.035 1.00 70.81 85 SER A CA 1
ATOM 694 C C . SER A 1 85 ? 19.313 4.368 -28.600 1.00 70.81 85 SER A C 1
ATOM 696 O O . SER A 1 85 ? 20.036 4.949 -29.405 1.00 70.81 85 SER A O 1
ATOM 698 N N . PHE A 1 86 ? 19.731 4.108 -27.355 1.00 68.56 86 PHE A N 1
ATOM 699 C CA . PHE A 1 86 ? 20.960 4.662 -26.762 1.00 68.56 86 PHE A CA 1
ATOM 700 C C . PHE A 1 86 ? 22.116 3.652 -26.634 1.00 68.56 86 PHE A C 1
ATOM 702 O O . PHE A 1 86 ? 22.938 3.747 -25.722 1.00 68.56 86 PHE A O 1
ATOM 709 N N . LYS A 1 87 ? 22.244 2.715 -27.588 1.00 68.12 87 LYS A N 1
ATOM 710 C CA . LYS A 1 87 ? 23.261 1.637 -27.578 1.00 68.12 87 LYS A CA 1
ATOM 711 C C . LYS A 1 87 ? 24.711 2.106 -27.369 1.00 68.12 87 LYS A C 1
ATOM 713 O O . LYS A 1 87 ? 25.491 1.369 -26.777 1.00 68.12 87 LYS A O 1
ATOM 718 N N . LYS A 1 88 ? 25.082 3.312 -27.826 1.00 70.19 88 LYS A N 1
ATOM 719 C CA . LYS A 1 88 ? 26.456 3.842 -27.684 1.00 70.19 88 LYS A CA 1
ATOM 720 C C . LYS A 1 88 ? 26.818 4.246 -26.245 1.00 70.19 88 LYS A C 1
ATOM 722 O O . LYS A 1 88 ? 27.955 4.029 -25.849 1.00 70.19 88 LYS A O 1
ATOM 727 N N . ASN A 1 89 ? 25.868 4.764 -25.458 1.00 80.56 89 ASN A N 1
ATOM 728 C CA . ASN A 1 89 ? 26.112 5.322 -24.115 1.00 80.56 89 ASN A CA 1
ATOM 729 C C . ASN A 1 89 ? 25.239 4.659 -23.030 1.00 80.56 89 ASN A C 1
ATOM 731 O O . ASN A 1 89 ? 24.741 5.326 -22.123 1.00 80.56 89 ASN A O 1
ATOM 735 N N . LEU A 1 90 ? 25.068 3.334 -23.100 1.00 81.69 90 LEU A N 1
ATOM 736 C CA . LEU A 1 90 ? 24.191 2.571 -22.197 1.00 81.69 90 LEU A CA 1
ATOM 737 C C . LEU A 1 90 ? 24.525 2.763 -20.709 1.00 81.69 90 LEU A C 1
ATOM 739 O O . LEU A 1 90 ? 23.621 2.935 -19.903 1.00 81.69 90 LEU A O 1
ATOM 743 N N . LYS A 1 91 ? 25.814 2.799 -20.338 1.00 83.12 91 LYS A N 1
ATOM 744 C CA . LYS A 1 91 ? 26.234 2.944 -18.929 1.00 83.12 91 LYS A CA 1
ATOM 745 C C . LYS A 1 91 ? 25.825 4.289 -18.323 1.00 83.12 91 LYS A C 1
ATOM 747 O O . LYS A 1 91 ? 25.360 4.330 -17.191 1.00 83.12 91 LYS A O 1
ATOM 752 N N . ALA A 1 92 ? 25.991 5.378 -19.075 1.00 85.50 92 ALA A N 1
ATOM 753 C CA . ALA A 1 92 ? 25.603 6.713 -18.623 1.00 85.50 92 ALA A CA 1
ATOM 754 C C . ALA A 1 92 ? 24.075 6.846 -18.539 1.00 85.50 92 ALA A C 1
ATOM 756 O O . ALA A 1 92 ? 23.558 7.435 -17.595 1.00 85.50 92 ALA A O 1
ATOM 757 N N . TYR A 1 93 ? 23.357 6.241 -19.491 1.00 87.62 93 TYR A N 1
ATOM 758 C CA . TYR A 1 93 ? 21.898 6.179 -19.488 1.00 87.62 93 TYR A CA 1
ATOM 759 C C . TYR A 1 93 ? 21.353 5.399 -18.281 1.00 87.62 93 TYR A C 1
ATOM 761 O O . TYR A 1 93 ? 20.499 5.906 -17.556 1.00 87.62 93 TYR A O 1
ATOM 769 N N . ASP A 1 94 ? 21.894 4.206 -18.014 1.00 87.06 94 ASP A N 1
ATOM 770 C CA . ASP A 1 94 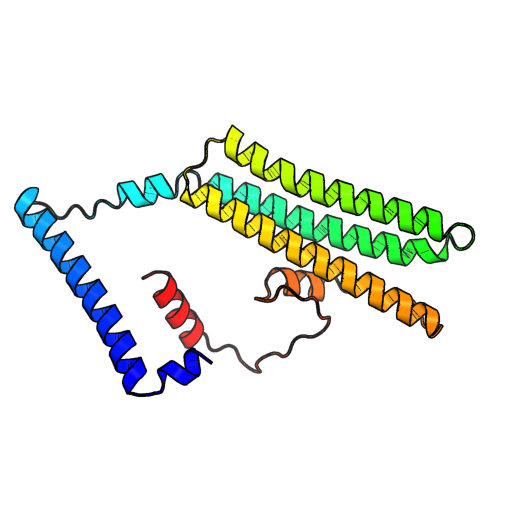? 21.502 3.377 -16.869 1.00 87.06 94 ASP A CA 1
ATOM 771 C C . ASP A 1 94 ? 21.827 4.089 -15.533 1.00 87.06 94 ASP A C 1
ATOM 773 O O . ASP A 1 94 ? 21.022 4.060 -14.601 1.00 87.06 94 ASP A O 1
ATOM 777 N N . MET A 1 95 ? 22.951 4.814 -15.449 1.00 89.19 95 MET A N 1
ATOM 778 C CA . MET A 1 95 ? 23.306 5.623 -14.273 1.00 89.19 95 MET A CA 1
ATOM 779 C C . MET A 1 95 ? 22.379 6.835 -14.077 1.00 89.19 95 MET A C 1
ATOM 781 O O . MET A 1 95 ? 22.007 7.138 -12.943 1.00 89.19 95 MET A O 1
ATOM 785 N N . ALA A 1 96 ? 21.964 7.506 -15.155 1.00 91.62 96 ALA A N 1
ATOM 786 C CA . ALA A 1 96 ? 21.023 8.624 -15.085 1.00 91.62 96 ALA A CA 1
ATOM 787 C C . ALA A 1 96 ? 19.648 8.182 -14.554 1.00 91.62 96 ALA A C 1
ATOM 789 O O . ALA A 1 96 ? 19.080 8.834 -13.676 1.00 91.62 96 ALA A O 1
ATOM 790 N N . TRP A 1 97 ? 19.140 7.037 -15.020 1.00 90.81 97 TRP A N 1
ATOM 791 C CA . TRP A 1 97 ? 17.892 6.461 -14.510 1.00 90.81 97 TRP A CA 1
ATOM 792 C C . TRP A 1 97 ? 17.999 5.998 -13.062 1.00 90.81 97 TRP A C 1
ATOM 794 O O . TRP A 1 97 ? 17.061 6.194 -12.291 1.00 90.81 97 TRP A O 1
ATOM 804 N N . LEU A 1 98 ? 19.146 5.444 -12.665 1.00 91.56 98 LEU A N 1
ATOM 805 C CA . LEU A 1 98 ? 19.410 5.102 -11.271 1.00 91.56 98 LEU A CA 1
ATOM 806 C C . LEU A 1 98 ? 19.347 6.352 -10.385 1.00 91.56 98 LEU A C 1
ATOM 808 O O . LEU A 1 98 ? 18.656 6.339 -9.368 1.00 91.56 98 LEU A O 1
ATOM 812 N N . PHE A 1 99 ? 20.003 7.445 -10.783 1.00 93.88 99 PHE A N 1
ATOM 813 C CA . PHE A 1 99 ? 19.951 8.702 -10.035 1.00 93.88 99 PHE A CA 1
ATOM 814 C C . PHE A 1 99 ? 18.522 9.255 -9.951 1.00 93.88 99 PHE A C 1
ATOM 816 O O . PHE A 1 99 ? 18.078 9.641 -8.871 1.00 93.88 99 PHE A O 1
ATOM 823 N N . SER A 1 100 ? 17.772 9.216 -11.057 1.00 92.56 100 SER A N 1
ATOM 824 C CA . SER A 1 100 ? 16.361 9.615 -11.075 1.00 92.56 100 SER A CA 1
ATOM 825 C C . SER A 1 100 ? 15.478 8.741 -10.177 1.00 92.56 100 SER A C 1
ATOM 827 O O . SER A 1 100 ? 14.503 9.230 -9.612 1.00 92.56 100 SER A O 1
ATOM 829 N N . TYR A 1 101 ? 15.784 7.451 -10.044 1.00 93.62 101 TYR A N 1
ATOM 830 C CA . TYR A 1 101 ? 15.060 6.556 -9.146 1.00 93.62 101 TYR A CA 1
ATOM 831 C C . TYR A 1 101 ? 15.393 6.832 -7.671 1.00 93.62 101 TYR A C 1
ATOM 833 O O . TYR A 1 101 ? 14.495 6.859 -6.831 1.00 93.62 101 TYR A O 1
ATOM 841 N N . ILE A 1 102 ? 16.664 7.094 -7.347 1.00 94.62 102 ILE A N 1
ATOM 842 C CA . ILE A 1 102 ? 17.072 7.482 -5.988 1.00 94.62 102 ILE A CA 1
ATOM 843 C C . ILE A 1 102 ? 16.426 8.810 -5.592 1.00 94.62 102 ILE A C 1
ATOM 845 O O . ILE A 1 102 ? 15.892 8.919 -4.489 1.00 94.62 102 ILE A O 1
ATOM 849 N N . SER A 1 103 ? 16.431 9.806 -6.482 1.00 94.00 103 SER A N 1
ATOM 850 C CA . SER A 1 103 ? 15.789 11.089 -6.197 1.00 94.00 103 SER A CA 1
ATOM 851 C C . SER A 1 103 ? 14.284 10.925 -5.978 1.00 94.00 103 SER A C 1
ATOM 853 O O . SER A 1 103 ? 13.753 11.499 -5.029 1.00 94.00 103 SER A O 1
ATOM 855 N N . TYR A 1 104 ? 13.611 10.070 -6.760 1.00 93.81 104 TYR A N 1
ATOM 856 C CA . TYR A 1 104 ? 12.216 9.696 -6.519 1.00 93.81 104 TYR A CA 1
ATOM 857 C C . TYR A 1 104 ? 12.008 9.099 -5.119 1.00 93.81 104 TYR A C 1
ATOM 859 O O . TYR A 1 104 ? 11.110 9.548 -4.411 1.00 93.81 104 TYR A O 1
ATOM 867 N N . LEU A 1 105 ? 12.844 8.149 -4.679 1.00 93.25 105 LEU A N 1
ATOM 868 C CA . LEU A 1 105 ? 12.727 7.558 -3.338 1.00 93.25 105 LEU A CA 1
ATOM 869 C C . LEU A 1 105 ? 12.911 8.589 -2.218 1.00 93.25 105 LEU A C 1
ATOM 871 O O . LEU A 1 105 ? 12.182 8.545 -1.231 1.00 93.25 105 LEU A O 1
ATOM 875 N N . ILE A 1 106 ? 13.854 9.523 -2.371 1.00 94.69 106 ILE A N 1
ATOM 876 C CA . ILE A 1 106 ? 14.094 10.591 -1.389 1.00 94.69 106 ILE A CA 1
ATOM 877 C C . ILE A 1 106 ? 12.893 11.541 -1.329 1.00 94.69 106 ILE A C 1
ATOM 879 O O . ILE A 1 106 ? 12.397 11.844 -0.245 1.00 94.69 106 ILE A O 1
ATOM 883 N N . ILE A 1 107 ? 12.384 11.976 -2.484 1.00 93.69 107 ILE A N 1
ATOM 884 C CA . ILE A 1 107 ? 11.199 12.842 -2.564 1.00 93.69 107 ILE A CA 1
ATOM 885 C C . ILE A 1 107 ? 9.988 12.140 -1.940 1.00 93.69 107 ILE A C 1
ATOM 887 O O . ILE A 1 107 ? 9.265 12.734 -1.141 1.00 93.69 107 ILE A O 1
ATOM 891 N N . PHE A 1 108 ? 9.793 10.861 -2.253 1.00 93.62 108 PHE A N 1
ATOM 892 C CA . PHE A 1 108 ? 8.708 10.050 -1.713 1.00 93.62 108 PHE A CA 1
ATOM 893 C C . PHE A 1 108 ? 8.843 9.798 -0.206 1.00 93.62 108 PHE A C 1
ATOM 895 O O . PHE A 1 108 ? 7.834 9.611 0.469 1.00 93.62 108 PHE A O 1
ATOM 902 N N . LEU A 1 109 ? 10.060 9.825 0.345 1.00 93.56 109 LEU A N 1
ATOM 903 C CA . LEU A 1 109 ? 10.294 9.756 1.786 1.00 93.56 109 LEU A CA 1
ATOM 904 C C . LEU A 1 109 ? 9.919 11.075 2.484 1.00 93.56 109 LEU A C 1
ATOM 906 O O . LEU A 1 109 ? 9.272 11.063 3.527 1.00 93.56 109 LEU A O 1
ATOM 910 N N . ILE A 1 110 ? 10.300 12.214 1.900 1.00 94.44 110 ILE A N 1
ATOM 911 C CA . ILE A 1 110 ? 10.143 13.536 2.526 1.00 94.44 110 ILE A CA 1
ATOM 912 C C . ILE A 1 110 ? 8.702 14.056 2.418 1.00 94.44 110 ILE A C 1
ATOM 914 O O . ILE A 1 110 ? 8.182 14.612 3.385 1.00 94.44 110 ILE A O 1
ATOM 918 N N . LEU A 1 111 ? 8.038 13.884 1.266 1.00 92.81 111 LEU A N 1
ATOM 919 C CA . LEU A 1 111 ? 6.732 14.504 1.004 1.00 92.81 111 LEU A CA 1
ATOM 920 C C . LEU A 1 111 ? 5.637 14.082 2.005 1.00 92.81 111 LEU A C 1
ATOM 922 O O . LEU A 1 111 ? 5.029 14.980 2.589 1.00 92.81 111 LEU A O 1
ATOM 926 N N . PRO A 1 112 ? 5.370 12.783 2.259 1.00 91.50 112 PRO A N 1
ATOM 927 C CA . PRO A 1 112 ? 4.335 12.376 3.209 1.00 91.50 112 PRO A CA 1
ATOM 928 C C . PRO A 1 112 ? 4.665 12.804 4.641 1.00 91.50 112 PRO A C 1
ATOM 930 O O . PRO A 1 112 ? 3.783 13.300 5.337 1.00 91.50 112 PRO A O 1
ATOM 933 N N . CYS A 1 113 ? 5.935 12.714 5.050 1.00 92.38 113 CYS A N 1
ATOM 934 C CA . CYS A 1 113 ? 6.396 13.179 6.362 1.00 92.38 113 CYS A CA 1
ATOM 935 C C . CYS A 1 113 ? 6.118 14.673 6.563 1.00 92.38 113 CYS A C 1
ATOM 937 O O . CYS A 1 113 ? 5.577 15.075 7.592 1.00 92.38 113 CYS A O 1
ATOM 939 N N . HIS A 1 114 ? 6.402 15.489 5.548 1.00 94.31 114 HIS A N 1
ATOM 940 C CA . HIS A 1 114 ? 6.107 16.916 5.596 1.00 94.31 114 HIS A CA 1
ATOM 941 C C . HIS A 1 114 ? 4.596 17.201 5.664 1.00 94.31 114 HIS A C 1
ATOM 943 O O . HIS A 1 114 ? 4.167 18.098 6.390 1.00 94.31 114 HIS A O 1
ATOM 949 N N . GLN A 1 115 ? 3.762 16.429 4.953 1.00 91.94 115 GLN A N 1
ATOM 950 C CA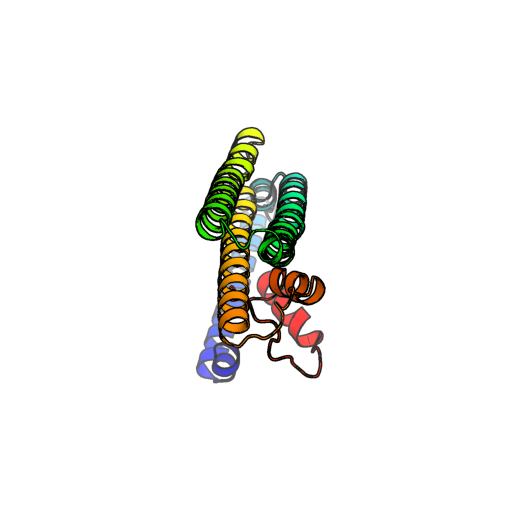 . GLN A 1 115 ? 2.302 16.578 5.046 1.00 91.94 115 GLN A CA 1
ATOM 951 C C . GLN A 1 115 ? 1.762 16.187 6.424 1.00 91.94 115 GLN A C 1
ATOM 953 O O . GLN A 1 115 ? 0.812 16.810 6.902 1.00 91.94 115 GLN A O 1
ATOM 958 N N . ILE A 1 116 ? 2.373 15.192 7.074 1.00 93.19 116 ILE A N 1
ATOM 959 C CA . ILE A 1 116 ? 1.988 14.761 8.420 1.00 93.19 116 ILE A CA 1
ATOM 960 C C . ILE A 1 116 ? 2.193 15.896 9.431 1.00 93.19 116 ILE A C 1
ATOM 962 O O . ILE A 1 116 ? 1.294 16.208 10.216 1.00 93.19 116 ILE A O 1
ATOM 966 N N . GLU A 1 117 ? 3.349 16.554 9.367 1.00 93.00 117 GLU A N 1
ATOM 967 C CA . GLU A 1 117 ? 3.686 17.681 10.236 1.00 93.00 117 GLU A CA 1
ATOM 968 C C . GLU A 1 117 ? 2.809 18.907 9.943 1.00 93.00 117 GLU A C 1
ATOM 970 O O . GLU A 1 117 ? 2.224 19.495 10.854 1.00 93.00 117 GLU A O 1
ATOM 975 N N . LYS A 1 118 ? 2.631 19.260 8.664 1.00 93.62 118 LYS A N 1
ATOM 976 C CA . LYS A 1 118 ? 1.826 20.421 8.258 1.00 93.62 118 LYS A CA 1
ATOM 977 C C . LYS A 1 118 ? 0.371 20.319 8.716 1.00 93.62 118 LYS A C 1
ATOM 979 O O . LYS A 1 118 ? -0.213 21.310 9.149 1.00 93.62 118 LYS A O 1
ATOM 984 N N . HIS A 1 119 ? -0.225 19.135 8.605 1.00 90.62 119 HIS A N 1
ATOM 985 C CA . HIS A 1 119 ? -1.616 18.917 8.988 1.00 90.62 119 HIS A CA 1
ATOM 986 C C . HIS A 1 119 ? -1.791 18.513 10.452 1.00 90.62 119 HIS A C 1
ATOM 988 O O . HIS A 1 119 ? -2.941 18.392 10.871 1.00 90.62 119 HIS A O 1
ATOM 994 N N . GLN A 1 120 ? -0.713 18.350 11.233 1.00 92.31 120 GLN A N 1
ATOM 995 C CA . GLN A 1 120 ? -0.754 17.975 12.654 1.00 92.31 120 GLN A CA 1
ATOM 996 C C . GLN A 1 120 ? -1.642 16.737 12.873 1.00 92.31 120 GLN A C 1
ATOM 998 O O . GLN A 1 120 ? -2.722 16.820 13.472 1.00 92.31 120 GLN A O 1
ATOM 1003 N N . PHE A 1 121 ? -1.257 15.612 12.264 1.00 90.31 121 PHE A N 1
ATOM 1004 C CA . PHE A 1 121 ? -2.026 14.370 12.356 1.00 90.31 121 PHE A CA 1
ATOM 1005 C C . PHE A 1 121 ? -1.935 13.739 13.757 1.00 90.31 121 PHE A C 1
ATOM 1007 O O . PHE A 1 121 ? -0.841 13.657 14.318 1.00 90.31 121 PHE A O 1
ATOM 1014 N N . PRO A 1 122 ? -3.056 13.227 14.296 1.00 92.81 122 PRO A N 1
ATOM 1015 C CA . PRO A 1 122 ? -3.053 12.336 15.453 1.00 92.81 122 PRO A CA 1
ATOM 1016 C C . PRO A 1 122 ? -2.232 11.062 15.218 1.00 92.81 122 PRO A C 1
ATOM 1018 O O . PRO A 1 122 ? -2.097 10.597 14.082 1.00 92.81 122 PRO A O 1
ATOM 1021 N N . VAL A 1 123 ? -1.743 10.453 16.300 1.00 90.94 123 VAL A N 1
ATOM 1022 C CA . VAL A 1 123 ? -0.781 9.337 16.257 1.00 90.94 123 VAL A CA 1
ATOM 1023 C C . VAL A 1 123 ? -1.243 8.181 15.359 1.00 90.94 123 VAL A C 1
ATOM 1025 O O . VAL A 1 123 ? -0.478 7.746 14.500 1.00 90.94 123 VAL A O 1
ATOM 1028 N N . ALA A 1 124 ? -2.488 7.706 15.490 1.00 92.62 124 ALA A N 1
ATOM 1029 C CA 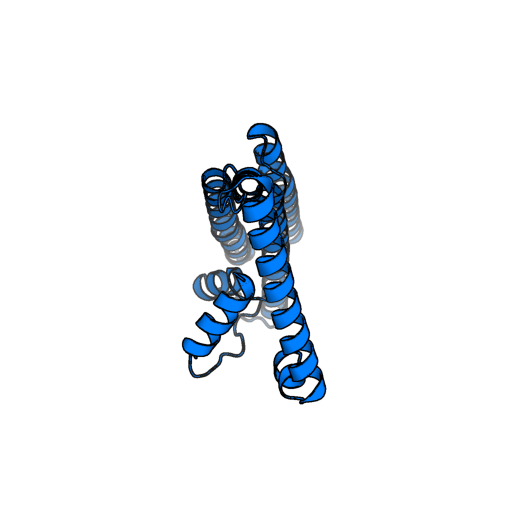. ALA A 1 124 ? -2.950 6.547 14.718 1.00 92.62 124 ALA A CA 1
ATOM 1030 C C . ALA A 1 124 ? -3.076 6.862 13.217 1.00 92.62 124 ALA A C 1
ATOM 1032 O O . ALA A 1 124 ? -2.627 6.090 12.370 1.00 92.62 124 ALA A O 1
ATOM 1033 N N . SER A 1 125 ? -3.620 8.032 12.876 1.00 93.12 125 SER A N 1
ATOM 1034 C CA . SER A 1 125 ? -3.722 8.483 11.482 1.00 93.12 125 SER A CA 1
ATOM 1035 C C . SER A 1 125 ? -2.352 8.698 10.815 1.00 93.12 125 SER A C 1
ATOM 1037 O O . SER A 1 125 ? -2.165 8.308 9.661 1.00 93.12 125 SER A O 1
ATOM 1039 N N . ALA A 1 126 ? -1.370 9.235 11.547 1.00 94.00 126 ALA A N 1
ATOM 1040 C CA . ALA A 1 126 ? 0.001 9.387 11.067 1.00 94.00 126 ALA A CA 1
ATOM 1041 C C . ALA A 1 126 ? 0.661 8.022 10.818 1.00 94.00 126 ALA A C 1
ATOM 1043 O O . ALA A 1 126 ? 1.278 7.818 9.772 1.00 94.00 126 ALA A O 1
ATOM 1044 N N . LEU A 1 127 ? 0.475 7.064 11.736 1.00 94.62 127 LEU A N 1
ATOM 1045 C CA . LEU A 1 127 ? 0.978 5.698 11.577 1.00 94.62 127 LEU A CA 1
ATOM 1046 C C . LEU A 1 127 ? 0.426 5.023 10.319 1.00 94.62 127 LEU A C 1
ATOM 1048 O O . LEU A 1 127 ? 1.198 4.396 9.599 1.00 94.62 127 LEU 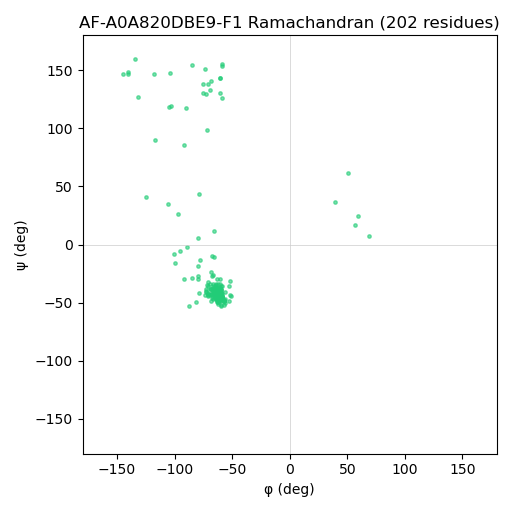A O 1
ATOM 1052 N N . ILE A 1 128 ? -0.867 5.184 10.014 1.00 94.56 128 ILE A N 1
ATOM 1053 C CA . ILE A 1 128 ? -1.461 4.642 8.781 1.00 94.56 128 ILE A CA 1
ATOM 1054 C C . ILE A 1 128 ? -0.711 5.161 7.550 1.00 94.56 128 ILE A C 1
ATOM 1056 O O . ILE A 1 128 ? -0.289 4.368 6.709 1.00 94.56 128 ILE A O 1
ATOM 1060 N N . VAL A 1 129 ? -0.507 6.478 7.449 1.00 95.62 129 VAL A N 1
ATOM 1061 C CA . VAL A 1 129 ? 0.168 7.087 6.292 1.00 95.62 129 VAL A CA 1
ATOM 1062 C C . VAL A 1 129 ? 1.622 6.615 6.183 1.00 95.62 129 VAL A C 1
ATOM 1064 O O . VAL A 1 129 ? 2.051 6.246 5.091 1.00 95.62 129 VAL A O 1
ATOM 1067 N N . LEU A 1 130 ? 2.363 6.561 7.295 1.00 95.50 130 LEU A N 1
ATOM 1068 C CA . LEU A 1 130 ? 3.767 6.124 7.316 1.00 95.50 130 LEU A CA 1
ATOM 1069 C C . LEU A 1 130 ? 3.930 4.636 6.970 1.00 95.50 130 LEU A C 1
ATOM 1071 O O . LEU A 1 130 ? 4.820 4.264 6.201 1.00 95.50 130 LEU A O 1
ATOM 1075 N N . LEU A 1 131 ? 3.068 3.767 7.503 1.00 95.69 131 LEU A N 1
ATOM 1076 C CA . LEU A 1 131 ? 3.090 2.335 7.192 1.00 95.69 131 LEU A CA 1
ATOM 1077 C C . LEU A 1 131 ? 2.767 2.092 5.717 1.00 95.69 131 LEU A C 1
ATOM 1079 O O . LEU A 1 131 ? 3.444 1.311 5.044 1.00 95.69 131 LEU A O 1
ATOM 1083 N N . GLU A 1 132 ? 1.773 2.805 5.190 1.00 94.94 132 GLU A N 1
ATOM 1084 C CA . GLU A 1 132 ? 1.416 2.747 3.778 1.00 94.94 132 GLU A CA 1
ATOM 1085 C C . GLU A 1 132 ? 2.526 3.293 2.871 1.00 94.94 132 GLU A C 1
ATOM 1087 O O . GLU A 1 132 ? 2.809 2.702 1.825 1.00 94.94 132 GLU A O 1
ATOM 1092 N N . GLN A 1 133 ? 3.213 4.358 3.288 1.00 95.38 133 GLN A N 1
ATOM 1093 C CA . GLN A 1 133 ? 4.378 4.909 2.596 1.00 95.38 133 GLN A CA 1
ATOM 1094 C C . GLN A 1 133 ? 5.498 3.868 2.497 1.00 95.38 133 GLN A C 1
ATOM 1096 O O . GLN A 1 133 ? 5.965 3.558 1.399 1.00 95.38 133 GLN A O 1
ATOM 1101 N N . MET A 1 134 ? 5.880 3.257 3.621 1.00 95.25 134 MET A N 1
ATOM 1102 C CA . MET A 1 134 ? 6.910 2.215 3.651 1.00 95.25 134 MET A CA 1
ATOM 1103 C C . MET A 1 134 ? 6.521 1.009 2.790 1.00 95.25 134 MET A C 1
ATOM 1105 O O . MET A 1 134 ? 7.339 0.499 2.017 1.00 95.25 134 MET A O 1
ATOM 1109 N N . ARG A 1 135 ? 5.255 0.576 2.862 1.00 95.56 135 ARG A N 1
ATOM 1110 C CA . ARG A 1 135 ? 4.723 -0.512 2.030 1.00 95.56 135 ARG A CA 1
ATOM 1111 C C . ARG A 1 135 ? 4.893 -0.211 0.542 1.00 95.56 135 ARG A C 1
ATOM 1113 O O . ARG A 1 135 ? 5.369 -1.068 -0.203 1.00 95.56 135 ARG A O 1
ATOM 1120 N N . GLN A 1 136 ? 4.515 0.988 0.103 1.00 95.31 136 GLN A N 1
ATOM 1121 C CA . GLN A 1 136 ? 4.612 1.387 -1.301 1.00 95.31 136 GLN A CA 1
ATOM 1122 C C . GLN A 1 136 ? 6.070 1.504 -1.769 1.00 95.31 136 GLN A C 1
ATOM 1124 O O . GLN A 1 136 ? 6.384 1.016 -2.855 1.00 95.31 136 GLN A O 1
ATOM 1129 N N . MET A 1 137 ? 6.982 2.025 -0.938 1.00 95.25 137 MET A N 1
ATOM 1130 C CA . MET A 1 137 ? 8.420 2.076 -1.249 1.00 95.25 137 MET A CA 1
ATOM 1131 C C . MET A 1 137 ? 9.019 0.684 -1.466 1.00 95.25 137 MET A C 1
ATOM 1133 O O . MET A 1 137 ? 9.717 0.448 -2.454 1.00 95.25 137 MET A O 1
ATOM 1137 N N . MET A 1 138 ? 8.718 -0.261 -0.569 1.00 96.25 138 MET A N 1
ATOM 1138 C CA . MET A 1 138 ? 9.200 -1.639 -0.691 1.00 96.25 138 MET A CA 1
ATOM 1139 C C . MET A 1 138 ? 8.690 -2.298 -1.978 1.00 96.25 138 MET A C 1
ATOM 1141 O O . MET A 1 138 ? 9.457 -2.949 -2.693 1.00 96.25 138 MET A O 1
ATOM 1145 N N . LYS A 1 139 ? 7.412 -2.085 -2.319 1.00 95.69 139 LYS A N 1
ATOM 1146 C CA . LYS A 1 139 ? 6.821 -2.606 -3.558 1.00 95.69 139 LYS A CA 1
ATOM 1147 C C . LYS A 1 139 ? 7.427 -1.968 -4.805 1.00 95.69 139 LYS A C 1
ATOM 1149 O O . LYS A 1 139 ? 7.781 -2.692 -5.735 1.00 95.69 139 LYS A O 1
ATOM 1154 N N . ALA A 1 140 ? 7.595 -0.648 -4.823 1.00 94.62 140 ALA A N 1
ATOM 1155 C CA . ALA A 1 140 ? 8.246 0.059 -5.922 1.00 94.62 140 ALA A CA 1
ATOM 1156 C C . ALA A 1 140 ? 9.656 -0.493 -6.172 1.00 94.62 140 ALA A C 1
ATOM 1158 O O . ALA A 1 140 ? 9.990 -0.854 -7.301 1.00 94.62 140 ALA A O 1
ATOM 1159 N N . HIS A 1 141 ? 10.443 -0.664 -5.106 1.00 94.94 141 HIS A N 1
ATOM 1160 C CA . HIS A 1 141 ? 11.791 -1.210 -5.212 1.00 94.94 141 HIS A CA 1
ATOM 1161 C C . HIS A 1 141 ? 11.813 -2.647 -5.728 1.00 94.94 141 HIS A C 1
ATOM 1163 O O . HIS A 1 141 ? 12.599 -2.966 -6.623 1.00 94.94 141 HIS A O 1
ATOM 1169 N N . SER A 1 142 ? 10.933 -3.510 -5.215 1.00 94.81 142 SER A N 1
ATOM 1170 C CA . SER A 1 142 ? 10.841 -4.888 -5.695 1.00 94.81 142 SER A CA 1
ATOM 1171 C C . SER A 1 142 ? 10.477 -4.960 -7.180 1.00 94.81 142 SER A C 1
ATOM 1173 O O . SER A 1 142 ? 11.104 -5.718 -7.923 1.00 94.81 142 SER A O 1
ATOM 1175 N N . PHE A 1 143 ? 9.523 -4.140 -7.625 1.00 94.75 143 PHE A N 1
ATOM 1176 C CA . PHE A 1 143 ? 9.106 -4.081 -9.023 1.00 94.75 143 PHE A CA 1
ATOM 1177 C C . PHE A 1 143 ? 10.240 -3.623 -9.945 1.00 94.75 143 PHE A C 1
ATOM 1179 O O . PHE A 1 143 ? 10.524 -4.284 -10.945 1.00 94.75 143 PHE A O 1
ATOM 1186 N N . VAL A 1 144 ? 10.920 -2.524 -9.606 1.00 93.69 144 VAL A N 1
ATOM 1187 C CA . VAL A 1 144 ? 12.034 -1.993 -10.407 1.00 93.69 144 VAL A CA 1
ATOM 1188 C C . VAL A 1 144 ? 13.165 -3.016 -10.489 1.00 93.69 144 VAL A C 1
ATOM 1190 O O . VAL A 1 144 ? 13.621 -3.350 -11.583 1.00 93.69 144 VAL A O 1
ATOM 1193 N N . ARG A 1 145 ? 13.576 -3.579 -9.346 1.00 93.00 145 ARG A N 1
ATOM 1194 C CA . ARG A 1 145 ? 14.669 -4.556 -9.276 1.00 93.00 145 ARG A CA 1
ATOM 1195 C C . ARG A 1 145 ? 14.393 -5.794 -10.125 1.00 93.00 145 ARG A C 1
ATOM 1197 O O . ARG A 1 145 ? 15.279 -6.250 -10.845 1.00 93.00 145 ARG A O 1
ATOM 1204 N N . GLU A 1 146 ? 13.183 -6.340 -10.049 1.00 92.56 146 GLU A N 1
ATOM 1205 C CA . GLU A 1 146 ? 12.848 -7.572 -10.758 1.00 92.56 146 GLU A CA 1
ATOM 1206 C C . GLU A 1 146 ? 12.715 -7.353 -12.272 1.00 92.56 146 GLU A C 1
ATOM 1208 O O . GLU A 1 146 ? 13.222 -8.160 -13.052 1.00 92.56 146 GLU A O 1
ATOM 1213 N N . ASN A 1 147 ? 12.119 -6.240 -12.711 1.00 90.31 147 ASN A N 1
ATOM 1214 C CA . ASN A 1 147 ? 11.988 -5.938 -14.141 1.00 90.31 147 ASN A CA 1
ATOM 1215 C C . ASN A 1 147 ? 13.320 -5.564 -14.799 1.00 90.31 147 ASN A C 1
ATOM 1217 O O . ASN A 1 147 ? 13.558 -5.955 -15.944 1.00 90.31 147 ASN A O 1
ATOM 1221 N N . ILE A 1 148 ? 14.211 -4.861 -14.091 1.00 89.06 148 ILE A N 1
ATOM 1222 C CA . ILE A 1 148 ? 15.572 -4.601 -14.583 1.00 89.06 148 ILE A CA 1
ATOM 1223 C C . ILE A 1 148 ? 16.318 -5.926 -14.754 1.00 89.06 148 ILE A C 1
ATOM 1225 O O . ILE A 1 148 ? 16.860 -6.190 -15.826 1.00 89.06 148 ILE A O 1
ATOM 1229 N N . ARG A 1 149 ? 16.293 -6.796 -13.733 1.00 88.06 149 ARG A N 1
ATOM 1230 C CA . ARG A 1 149 ? 16.953 -8.109 -13.773 1.00 88.06 149 ARG A CA 1
ATOM 1231 C C . ARG A 1 149 ? 16.462 -8.958 -14.947 1.00 88.06 149 ARG A C 1
ATOM 1233 O O . ARG A 1 149 ? 17.279 -9.494 -15.688 1.00 88.06 149 ARG A O 1
ATOM 1240 N N . LYS A 1 150 ? 15.143 -9.055 -15.144 1.00 86.38 150 LYS A N 1
ATOM 1241 C CA . LYS A 1 150 ? 14.543 -9.801 -16.262 1.00 86.38 150 LYS A CA 1
ATOM 1242 C C . LYS A 1 150 ? 14.975 -9.258 -17.619 1.00 86.38 150 LYS A C 1
ATOM 1244 O O . LYS A 1 150 ? 15.384 -10.034 -18.476 1.00 86.38 150 LYS A O 1
ATOM 1249 N N . ASN A 1 151 ? 14.919 -7.940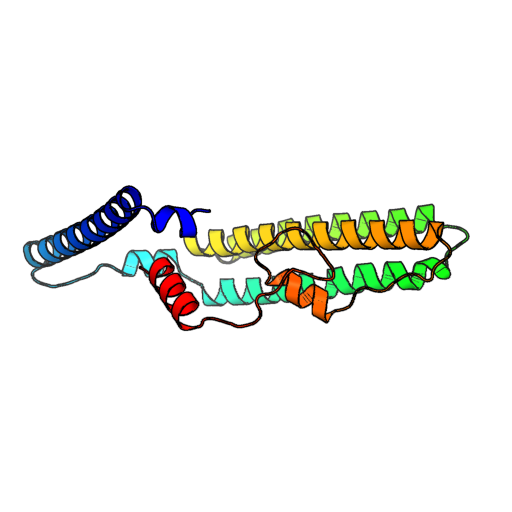 -17.809 1.00 83.44 151 ASN A N 1
ATOM 1250 C CA . ASN A 1 151 ? 15.306 -7.328 -19.077 1.00 83.44 151 ASN A CA 1
ATOM 1251 C C . ASN A 1 151 ? 16.792 -7.538 -19.390 1.00 83.44 151 ASN A C 1
ATOM 1253 O O . ASN A 1 151 ? 17.123 -7.848 -20.530 1.00 83.44 151 ASN A O 1
ATOM 1257 N N . LEU A 1 152 ? 17.677 -7.446 -18.393 1.00 82.31 152 LEU A N 1
ATOM 1258 C CA . LEU A 1 152 ? 19.104 -7.733 -18.579 1.00 82.31 152 LEU A CA 1
ATOM 1259 C C . LEU A 1 152 ? 19.345 -9.180 -19.041 1.00 82.31 152 LEU A C 1
ATOM 1261 O O . LEU A 1 152 ? 20.057 -9.387 -20.020 1.00 82.31 152 LEU A O 1
ATOM 1265 N N . LEU A 1 153 ? 18.685 -10.161 -18.416 1.00 82.31 153 LEU A N 1
ATOM 1266 C CA . LEU A 1 153 ? 18.773 -11.574 -18.817 1.00 82.31 153 LEU A CA 1
ATOM 1267 C C . LEU A 1 153 ? 18.206 -11.822 -20.228 1.00 82.31 153 LEU A C 1
ATOM 1269 O O . LEU A 1 153 ? 18.763 -12.590 -21.013 1.00 82.31 153 LEU A O 1
ATOM 1273 N N . LEU A 1 154 ? 17.105 -11.154 -20.585 1.00 79.19 154 LEU A N 1
ATOM 1274 C CA . LEU A 1 154 ? 16.507 -11.250 -21.922 1.00 79.19 154 LEU A CA 1
ATOM 1275 C C . LEU A 1 154 ? 17.466 -10.746 -23.007 1.00 79.19 154 LEU A C 1
ATOM 1277 O O . LEU A 1 154 ? 17.615 -11.397 -24.041 1.00 79.19 154 LEU A O 1
ATOM 1281 N N . ILE A 1 155 ? 18.177 -9.652 -22.735 1.00 73.94 155 ILE A N 1
ATOM 1282 C CA . ILE A 1 155 ? 19.191 -9.101 -23.639 1.00 73.94 155 ILE A CA 1
ATOM 1283 C C . ILE A 1 155 ? 20.356 -10.079 -23.830 1.00 73.94 155 ILE A C 1
ATOM 1285 O O . ILE A 1 155 ? 20.796 -10.277 -24.963 1.00 73.94 155 ILE A O 1
ATOM 1289 N N . GLU A 1 156 ? 20.833 -10.718 -22.758 1.00 75.44 156 GLU A N 1
ATOM 1290 C CA . GLU A 1 156 ? 21.870 -11.758 -22.847 1.00 75.44 156 GLU A CA 1
ATOM 1291 C C . GLU A 1 156 ? 21.412 -12.937 -23.719 1.00 75.44 156 GLU A C 1
ATOM 1293 O O . GLU A 1 156 ? 22.178 -13.442 -24.539 1.00 75.44 156 GLU A O 1
ATOM 1298 N N . SER A 1 157 ? 20.132 -13.314 -23.626 1.00 73.50 157 SER A N 1
ATOM 1299 C CA . SER A 1 157 ? 19.525 -14.367 -24.453 1.00 73.50 157 SER A CA 1
ATOM 1300 C C . SER A 1 157 ? 19.136 -13.941 -25.882 1.00 73.50 157 SER A C 1
ATOM 1302 O O . SER A 1 157 ? 18.550 -14.741 -26.606 1.00 73.50 157 SER A O 1
ATOM 1304 N N . LYS A 1 158 ? 19.465 -12.709 -26.317 1.00 70.62 158 LYS A N 1
ATOM 1305 C CA . LYS A 1 158 ? 19.084 -12.105 -27.620 1.00 70.62 158 LYS A CA 1
ATOM 1306 C C . LYS A 1 158 ? 17.573 -12.058 -27.899 1.00 70.62 158 LYS A C 1
ATOM 1308 O O . LYS A 1 158 ? 17.166 -11.837 -29.040 1.00 70.62 158 LYS A O 1
ATOM 1313 N N . ASN A 1 159 ? 16.746 -12.220 -26.873 1.00 64.88 159 ASN A N 1
ATOM 1314 C CA . ASN A 1 159 ? 15.300 -12.093 -26.982 1.00 64.88 159 ASN A CA 1
ATOM 1315 C C . ASN A 1 159 ? 14.883 -10.623 -26.838 1.00 64.88 159 ASN A C 1
ATOM 1317 O O . ASN A 1 159 ? 15.586 -9.816 -26.225 1.00 64.88 159 ASN A O 1
ATOM 1321 N N . ALA A 1 160 ? 13.738 -10.258 -27.417 1.00 61.81 160 ALA A N 1
ATOM 1322 C CA . ALA A 1 160 ? 13.204 -8.908 -27.283 1.00 61.81 160 ALA A CA 1
ATOM 1323 C C . ALA A 1 160 ? 12.925 -8.570 -25.805 1.00 61.81 160 ALA A C 1
ATOM 1325 O O . ALA A 1 160 ? 12.494 -9.422 -25.027 1.00 61.81 160 ALA A O 1
ATOM 1326 N N . SER A 1 161 ? 13.168 -7.313 -25.424 1.00 62.94 161 SER A N 1
ATOM 1327 C CA . SER A 1 161 ? 12.838 -6.783 -24.098 1.00 62.94 161 SER A CA 1
ATOM 1328 C C . SER A 1 161 ? 11.337 -6.905 -23.836 1.00 62.94 161 SER A C 1
ATOM 1330 O O . SER A 1 161 ? 10.533 -6.408 -24.629 1.00 62.94 161 SER A O 1
ATOM 1332 N N . VAL A 1 162 ? 10.959 -7.528 -22.721 1.00 69.69 162 VAL A N 1
ATOM 1333 C CA . VAL A 1 162 ? 9.555 -7.679 -22.325 1.00 69.69 162 VAL A CA 1
ATOM 1334 C C . VAL A 1 162 ? 9.163 -6.474 -21.477 1.00 69.69 162 VAL A C 1
ATOM 1336 O O . VAL A 1 162 ? 9.729 -6.233 -20.408 1.00 69.69 162 VAL A O 1
ATOM 1339 N N . CYS A 1 163 ? 8.195 -5.699 -21.967 1.00 69.06 163 CYS A N 1
ATOM 1340 C CA . CYS A 1 163 ? 7.593 -4.625 -21.183 1.00 69.06 163 CYS A CA 1
ATOM 1341 C C . CYS A 1 163 ? 6.643 -5.223 -20.131 1.00 69.06 163 CYS A C 1
ATOM 1343 O O . CYS A 1 163 ? 5.899 -6.150 -20.454 1.00 69.06 163 CYS A O 1
ATOM 1345 N N . PRO A 1 164 ? 6.649 -4.716 -18.886 1.00 77.94 164 PRO A N 1
ATOM 1346 C CA . PRO A 1 164 ? 5.734 -5.194 -17.857 1.00 77.94 164 PRO A CA 1
ATOM 1347 C C . PRO A 1 164 ? 4.288 -4.791 -18.174 1.00 77.94 164 PRO A C 1
ATOM 1349 O O . PRO A 1 164 ? 4.030 -3.662 -18.591 1.00 77.94 164 PRO A O 1
ATOM 1352 N N . ASP A 1 165 ? 3.335 -5.688 -17.914 1.00 87.50 165 ASP A N 1
ATOM 1353 C CA . ASP A 1 165 ? 1.910 -5.371 -18.033 1.00 87.50 165 ASP A CA 1
ATOM 1354 C C . ASP A 1 165 ? 1.451 -4.507 -16.854 1.00 87.50 165 ASP A C 1
ATOM 1356 O O . ASP A 1 165 ? 1.627 -4.874 -15.685 1.00 87.50 165 ASP A O 1
ATOM 1360 N N . TYR A 1 166 ? 0.760 -3.403 -17.146 1.00 89.81 166 TYR A N 1
ATOM 1361 C CA . TYR A 1 166 ? 0.213 -2.528 -16.104 1.00 89.81 166 TYR A CA 1
ATOM 1362 C C . TYR A 1 166 ? -0.785 -3.258 -15.191 1.00 89.81 166 TYR A C 1
ATOM 1364 O O . TYR A 1 166 ? -0.781 -3.056 -13.980 1.00 89.81 166 TYR A O 1
ATOM 1372 N N . SER A 1 167 ? -1.603 -4.163 -15.745 1.00 92.00 167 SER A N 1
ATOM 1373 C CA . SER A 1 167 ? -2.598 -4.924 -14.972 1.00 92.00 167 SER A CA 1
ATOM 1374 C C . SER A 1 167 ? -1.953 -5.801 -13.889 1.00 92.00 167 SER A C 1
ATOM 1376 O O . SER A 1 167 ? -2.402 -5.803 -12.741 1.00 92.00 167 SER A O 1
ATOM 1378 N N . LYS A 1 168 ? -0.850 -6.487 -14.219 1.00 92.25 168 LYS A N 1
ATOM 1379 C CA . LYS A 1 168 ? -0.094 -7.324 -13.271 1.00 92.25 168 LYS A CA 1
ATOM 1380 C C . LYS A 1 168 ? 0.563 -6.476 -12.186 1.00 92.25 168 LYS A C 1
ATOM 1382 O O . LYS A 1 168 ? 0.555 -6.850 -11.013 1.00 92.25 168 LYS A O 1
ATOM 1387 N N . TYR A 1 169 ? 1.078 -5.305 -12.560 1.00 93.06 169 TYR A N 1
ATOM 1388 C CA . TYR A 1 169 ? 1.636 -4.358 -11.602 1.00 93.06 169 TYR A CA 1
ATOM 1389 C C . TYR A 1 169 ? 0.573 -3.803 -10.641 1.00 93.06 169 TYR A C 1
ATOM 1391 O O . TYR A 1 169 ? 0.784 -3.802 -9.428 1.00 93.06 169 TYR A O 1
ATOM 1399 N N . LEU A 1 170 ? -0.596 -3.409 -11.152 1.00 93.94 170 LEU A N 1
ATOM 1400 C CA . LEU A 1 170 ? -1.705 -2.929 -10.327 1.00 93.94 170 LEU A CA 1
ATOM 1401 C C . LEU A 1 170 ? -2.177 -4.015 -9.353 1.00 93.94 170 LEU A C 1
ATOM 1403 O O . LEU A 1 170 ? -2.369 -3.735 -8.171 1.00 93.94 170 LEU A O 1
ATOM 1407 N N . TYR A 1 171 ? -2.276 -5.268 -9.806 1.00 94.31 171 TYR A N 1
ATOM 1408 C CA . TYR A 1 171 ? -2.568 -6.401 -8.926 1.00 94.31 171 TYR A CA 1
ATOM 1409 C C . TYR A 1 171 ? -1.518 -6.550 -7.811 1.00 94.31 171 TYR A C 1
ATOM 1411 O O . TYR A 1 171 ? -1.868 -6.676 -6.637 1.00 94.31 171 TYR A O 1
ATOM 1419 N N . PHE A 1 172 ? -0.226 -6.463 -8.144 1.00 95.44 172 PHE A N 1
ATOM 1420 C CA . PHE A 1 172 ? 0.860 -6.529 -7.163 1.00 95.44 172 PHE A CA 1
ATOM 1421 C C . PHE A 1 172 ? 0.787 -5.419 -6.103 1.00 95.44 172 PHE A C 1
ATOM 1423 O O . PHE A 1 172 ? 1.075 -5.667 -4.927 1.00 95.44 172 PHE A O 1
ATOM 1430 N N . LEU A 1 173 ? 0.352 -4.210 -6.468 1.00 93.88 173 LEU A N 1
ATOM 1431 C CA . LEU A 1 173 ? 0.196 -3.107 -5.516 1.00 93.88 173 LEU A CA 1
ATOM 1432 C C . LEU A 1 173 ? -0.810 -3.417 -4.397 1.00 93.88 173 LEU A C 1
ATOM 1434 O O . LEU A 1 173 ? -0.589 -2.976 -3.267 1.00 93.88 173 LEU A O 1
ATOM 1438 N N . PHE A 1 174 ? -1.823 -4.247 -4.654 1.00 94.00 174 PHE A N 1
ATOM 1439 C CA . PHE A 1 174 ? -2.794 -4.695 -3.645 1.00 94.00 174 PHE A CA 1
ATOM 1440 C C . PHE A 1 174 ? -2.507 -6.091 -3.077 1.00 94.00 174 PHE A C 1
ATOM 1442 O O . PHE A 1 174 ? -3.012 -6.432 -2.011 1.00 94.00 174 PHE A O 1
ATOM 1449 N N . ALA A 1 175 ? -1.659 -6.888 -3.732 1.00 94.12 175 ALA A N 1
ATOM 1450 C CA . ALA A 1 175 ? -1.296 -8.217 -3.251 1.00 94.12 175 ALA A CA 1
ATOM 1451 C C . ALA A 1 175 ? -0.613 -8.164 -1.864 1.00 94.12 175 ALA A C 1
ATOM 1453 O O . ALA A 1 175 ? 0.202 -7.268 -1.614 1.00 94.12 175 ALA A O 1
ATOM 1454 N N . PRO A 1 176 ? -0.857 -9.140 -0.971 1.00 93.25 176 PRO A N 1
ATOM 1455 C CA . PRO A 1 176 ? -0.263 -9.198 0.368 1.00 93.25 176 PRO A CA 1
ATOM 1456 C C . PRO A 1 176 ? 1.188 -9.721 0.336 1.00 93.25 176 PRO A C 1
ATOM 1458 O O . PRO A 1 176 ? 1.588 -10.571 1.125 1.00 93.25 176 PRO A O 1
ATOM 1461 N N . THR A 1 177 ? 1.987 -9.247 -0.620 1.00 94.38 177 THR A N 1
ATOM 1462 C CA . THR A 1 177 ? 3.386 -9.642 -0.810 1.00 94.38 177 THR A CA 1
ATOM 1463 C C . THR A 1 177 ? 4.229 -8.433 -1.181 1.00 94.38 177 THR A C 1
ATOM 1465 O O . THR A 1 177 ? 3.765 -7.552 -1.904 1.00 94.38 177 THR A O 1
ATOM 1468 N N . LEU A 1 178 ? 5.489 -8.423 -0.748 1.00 94.94 178 LEU A N 1
ATOM 1469 C CA . LEU A 1 178 ? 6.453 -7.374 -1.097 1.00 94.94 178 LEU A CA 1
ATOM 1470 C C . LEU A 1 178 ? 7.332 -7.730 -2.301 1.00 94.94 178 LEU A C 1
ATOM 1472 O O . LEU A 1 178 ? 8.105 -6.894 -2.747 1.00 94.94 178 LEU A O 1
ATOM 1476 N N . ILE A 1 179 ? 7.220 -8.956 -2.823 1.00 94.31 179 ILE A N 1
ATOM 1477 C CA . ILE A 1 179 ? 8.042 -9.460 -3.928 1.00 94.31 179 ILE A CA 1
ATOM 1478 C C . ILE A 1 179 ? 7.213 -9.478 -5.206 1.00 94.31 179 ILE A C 1
ATOM 1480 O O . ILE A 1 179 ? 6.227 -10.214 -5.256 1.00 94.31 179 ILE A O 1
ATOM 1484 N N . TYR A 1 180 ? 7.628 -8.723 -6.225 1.00 94.06 180 TYR A N 1
ATOM 1485 C CA . TYR A 1 180 ? 6.987 -8.700 -7.540 1.00 94.06 180 TYR A CA 1
ATOM 1486 C C . TYR A 1 180 ? 7.195 -10.015 -8.308 1.00 94.06 180 TYR A C 1
ATOM 1488 O O . TYR A 1 180 ? 8.314 -10.521 -8.413 1.00 94.06 180 TYR A O 1
ATOM 1496 N N . LYS A 1 181 ? 6.110 -10.547 -8.877 1.00 89.69 181 LYS A N 1
ATOM 1497 C CA . LYS A 1 181 ? 6.075 -11.667 -9.824 1.00 89.69 181 LYS A CA 1
ATOM 1498 C C . LYS A 1 181 ? 5.032 -11.356 -10.896 1.00 89.69 181 LYS A C 1
ATOM 1500 O O . LYS A 1 181 ? 4.029 -10.715 -10.597 1.00 89.69 181 LYS A O 1
ATOM 1505 N N . ASP A 1 182 ? 5.251 -11.828 -12.123 1.00 87.69 182 ASP A N 1
ATOM 1506 C CA . ASP A 1 182 ? 4.269 -11.620 -13.202 1.00 87.69 182 ASP A CA 1
ATOM 1507 C C . ASP A 1 182 ? 3.018 -12.476 -12.979 1.00 87.69 182 ASP A C 1
ATOM 1509 O O . ASP A 1 182 ? 1.908 -12.063 -13.304 1.00 87.69 182 ASP A O 1
ATOM 1513 N N . GLU A 1 183 ? 3.201 -13.654 -12.381 1.00 89.88 183 GLU A N 1
ATOM 1514 C CA . GLU A 1 183 ? 2.131 -14.587 -12.059 1.00 89.88 183 GLU A CA 1
ATOM 1515 C C . GLU A 1 183 ? 2.272 -15.051 -10.610 1.00 89.88 183 GLU A C 1
ATOM 1517 O O . GLU A 1 183 ? 3.329 -15.516 -10.169 1.00 89.88 183 GLU A O 1
ATOM 1522 N N . TYR A 1 184 ? 1.187 -14.897 -9.855 1.00 91.25 184 TYR A N 1
ATOM 1523 C CA . TYR A 1 184 ? 1.062 -15.406 -8.495 1.00 91.25 184 TYR A CA 1
ATOM 1524 C C . TYR A 1 184 ? 0.177 -16.649 -8.500 1.00 91.25 184 TYR A C 1
ATOM 1526 O O . TYR A 1 184 ? -0.762 -16.708 -9.294 1.00 91.25 184 TYR A O 1
ATOM 1534 N N . PRO A 1 185 ? 0.416 -17.620 -7.602 1.00 93.50 185 PRO A N 1
ATOM 1535 C CA . PRO A 1 185 ? -0.527 -18.711 -7.402 1.00 93.50 185 PRO A CA 1
ATOM 1536 C C . PRO A 1 185 ? -1.875 -18.135 -6.950 1.00 93.50 185 PRO A C 1
ATOM 1538 O O . PRO A 1 185 ? -1.928 -17.309 -6.036 1.00 93.50 185 PRO A O 1
ATOM 1541 N N . ARG A 1 186 ? -2.963 -18.550 -7.605 1.00 91.50 186 ARG A N 1
ATOM 1542 C CA . ARG A 1 186 ? -4.327 -18.077 -7.326 1.00 91.50 186 ARG A CA 1
ATOM 1543 C C . ARG A 1 186 ? -5.191 -19.237 -6.862 1.00 91.50 186 ARG A C 1
ATOM 1545 O O . ARG A 1 186 ? -5.026 -20.364 -7.322 1.00 91.50 186 ARG A O 1
ATOM 1552 N N . THR A 1 187 ? -6.129 -18.946 -5.971 1.00 92.88 187 THR A N 1
ATOM 1553 C CA . THR A 1 187 ? -7.208 -19.877 -5.646 1.00 92.88 187 THR A CA 1
ATOM 1554 C C . THR A 1 187 ? -8.215 -19.915 -6.794 1.00 92.88 187 THR A C 1
ATOM 1556 O O . THR A 1 187 ? -8.378 -18.936 -7.524 1.00 92.88 187 THR A O 1
ATOM 1559 N N . THR A 1 188 ? -8.890 -21.049 -6.966 1.00 93.69 188 THR A N 1
ATOM 1560 C CA . THR A 1 188 ? -9.904 -21.242 -8.015 1.00 93.69 188 THR A CA 1
ATOM 1561 C C . THR A 1 188 ? -11.165 -20.420 -7.759 1.00 93.69 188 THR A C 1
ATOM 1563 O O . THR A 1 188 ? -11.787 -19.929 -8.696 1.00 93.69 188 THR A O 1
ATOM 1566 N N . THR A 1 189 ? -11.530 -20.247 -6.489 1.00 94.12 189 THR A N 1
ATOM 1567 C CA . THR A 1 189 ? -12.729 -19.528 -6.049 1.00 94.12 189 THR A CA 1
ATOM 1568 C C . THR A 1 189 ? -12.417 -18.573 -4.894 1.00 94.12 189 THR A C 1
ATOM 1570 O O . THR A 1 189 ? -11.396 -18.697 -4.205 1.00 94.12 189 THR A O 1
ATOM 1573 N N . ILE A 1 190 ? -13.302 -17.589 -4.698 1.00 93.31 190 ILE A N 1
ATOM 1574 C CA . ILE A 1 190 ? -13.261 -16.635 -3.583 1.00 93.31 190 ILE A CA 1
ATOM 1575 C C . ILE A 1 190 ? -14.327 -17.048 -2.564 1.00 93.31 190 ILE A C 1
ATOM 1577 O O . ILE A 1 190 ? -15.515 -17.067 -2.877 1.00 93.31 190 ILE A O 1
ATOM 1581 N N . HIS A 1 191 ? -13.903 -17.354 -1.339 1.00 94.38 191 HIS A N 1
ATOM 1582 C CA . HIS A 1 191 ? -14.793 -17.728 -0.238 1.00 94.38 191 HIS A CA 1
ATOM 1583 C C . HIS A 1 191 ? -15.189 -16.478 0.561 1.00 94.38 191 HIS A C 1
ATOM 1585 O O . HIS A 1 191 ? -14.541 -16.139 1.552 1.00 94.38 191 HIS A O 1
ATOM 1591 N N . TRP A 1 192 ? -16.233 -15.770 0.126 1.00 94.81 192 TRP A N 1
ATOM 1592 C CA . TRP A 1 192 ? -16.656 -14.502 0.741 1.00 94.81 192 TRP A CA 1
ATOM 1593 C C . TRP A 1 192 ? -17.017 -14.623 2.223 1.00 94.81 192 TRP A C 1
ATOM 1595 O O . TRP A 1 192 ? -16.654 -13.744 3.000 1.00 94.81 192 TRP A O 1
ATOM 1605 N N . ASP A 1 193 ? -17.617 -15.739 2.639 1.00 94.38 193 ASP A N 1
ATOM 1606 C CA . ASP A 1 193 ? -17.915 -15.993 4.053 1.00 94.38 193 ASP A CA 1
ATOM 1607 C C . ASP A 1 193 ? -16.649 -15.995 4.914 1.00 94.38 193 ASP A C 1
ATOM 1609 O O . ASP A 1 193 ? -16.635 -15.476 6.028 1.00 94.38 193 ASP A O 1
ATOM 1613 N N . TYR A 1 194 ? -15.557 -16.556 4.391 1.00 92.44 194 TYR A N 1
ATOM 1614 C CA . TYR A 1 194 ? -14.269 -16.552 5.075 1.00 92.44 194 TYR A CA 1
ATOM 1615 C C . TYR A 1 194 ? -13.683 -15.137 5.143 1.00 92.44 194 TYR A C 1
ATOM 1617 O O . TYR A 1 194 ? -13.204 -14.729 6.199 1.00 92.44 1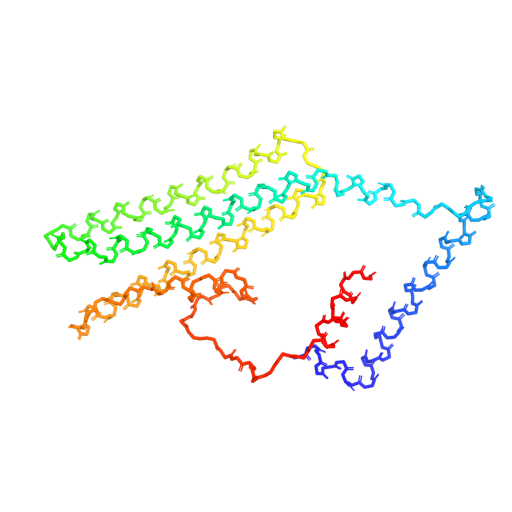94 TYR A O 1
ATOM 1625 N N . VAL A 1 195 ? -13.764 -14.369 4.049 1.00 93.81 195 VAL A N 1
ATOM 1626 C CA . VAL A 1 195 ? -13.292 -12.974 4.002 1.00 93.81 195 VAL A CA 1
ATOM 1627 C C . VAL A 1 195 ? -14.038 -12.113 5.020 1.00 93.81 195 VAL A C 1
ATOM 1629 O O . VAL A 1 195 ? -13.399 -11.401 5.788 1.00 93.81 195 VAL A O 1
ATOM 1632 N N . LEU A 1 196 ? -15.368 -12.223 5.083 1.00 94.31 196 LEU A N 1
ATOM 1633 C CA . LEU A 1 196 ? -16.193 -11.475 6.034 1.00 94.31 196 LEU A CA 1
ATOM 1634 C C . LEU A 1 196 ? -15.894 -11.862 7.484 1.00 94.31 196 LEU A C 1
ATOM 1636 O O . LEU A 1 196 ? -15.776 -10.983 8.334 1.00 94.31 196 LEU A O 1
ATOM 1640 N N . ARG A 1 197 ? -15.705 -13.157 7.774 1.00 91.81 197 ARG A N 1
ATOM 1641 C CA . ARG A 1 197 ? -15.317 -13.622 9.118 1.00 91.81 197 ARG A CA 1
ATOM 1642 C C . ARG A 1 197 ? -13.964 -13.063 9.547 1.00 91.81 197 ARG A C 1
ATOM 1644 O O . ARG A 1 197 ? -13.836 -12.604 10.675 1.00 91.81 197 ARG A O 1
ATOM 1651 N N . MET A 1 198 ? -12.973 -13.086 8.658 1.00 92.38 198 MET A N 1
ATOM 1652 C CA . MET A 1 198 ? -11.641 -12.547 8.950 1.00 92.38 198 MET A CA 1
ATOM 1653 C C . MET A 1 198 ? -11.663 -11.023 9.081 1.00 92.38 198 MET A C 1
ATOM 1655 O O . MET A 1 198 ? -11.010 -10.479 9.961 1.00 92.38 198 MET A O 1
ATOM 1659 N N . PHE A 1 199 ? -12.453 -10.331 8.261 1.00 92.25 199 PHE A N 1
ATOM 1660 C CA . PHE A 1 199 ? -12.629 -8.886 8.381 1.00 92.25 199 PHE A CA 1
ATOM 1661 C C . PHE A 1 199 ? -13.308 -8.504 9.703 1.00 92.25 199 PHE A C 1
ATOM 1663 O O . PHE A 1 199 ? -12.847 -7.594 10.384 1.00 92.25 199 PHE A O 1
ATOM 1670 N N . GLY A 1 200 ? -14.335 -9.252 10.121 1.00 91.88 200 GLY A N 1
ATOM 1671 C CA . GLY A 1 200 ? -14.968 -9.085 11.430 1.00 91.88 200 GLY A CA 1
ATOM 1672 C C . GLY A 1 200 ? -13.999 -9.303 12.597 1.00 91.88 200 GLY A C 1
ATOM 1673 O O . GLY A 1 200 ? -14.054 -8.560 13.565 1.00 91.88 200 GLY A O 1
ATOM 1674 N N . GLN A 1 201 ? -13.067 -10.256 12.482 1.00 89.88 201 GLN A N 1
ATOM 1675 C CA . GLN A 1 201 ? -12.012 -10.474 13.484 1.00 89.88 201 GLN A CA 1
ATOM 1676 C C . GLN A 1 201 ? -10.972 -9.349 13.552 1.00 89.88 201 GLN A C 1
ATOM 1678 O O . GLN A 1 201 ? -10.308 -9.225 14.568 1.00 89.88 201 GLN A O 1
ATOM 1683 N N . VAL A 1 202 ? -10.788 -8.575 12.479 1.00 91.12 202 VAL A N 1
ATOM 1684 C CA . VAL A 1 202 ? -9.875 -7.418 12.462 1.00 91.12 202 VAL A CA 1
ATOM 1685 C C . VAL A 1 202 ? -10.554 -6.157 13.005 1.00 91.12 202 VAL A C 1
ATOM 1687 O O . VAL A 1 202 ? -9.871 -5.275 13.514 1.00 91.12 202 VAL A O 1
ATOM 1690 N N . LEU A 1 203 ? -11.879 -6.053 12.860 1.00 87.81 203 LEU A N 1
ATOM 1691 C CA . LEU A 1 203 ? -12.667 -4.937 13.391 1.00 87.81 203 LEU A CA 1
ATOM 1692 C C . LEU A 1 203 ? -12.968 -5.055 14.890 1.00 87.81 203 LEU A C 1
ATOM 1694 O O . LEU A 1 203 ? -13.174 -4.024 15.525 1.00 87.81 203 LEU A O 1
ATOM 1698 N N . ALA A 1 204 ? -13.072 -6.285 15.398 1.00 81.31 204 ALA A N 1
ATOM 1699 C CA . ALA A 1 204 ? -13.312 -6.591 16.808 1.00 81.31 204 ALA A CA 1
ATOM 1700 C C . ALA A 1 204 ? -12.040 -6.408 17.643 1.00 81.31 204 ALA A C 1
ATOM 1702 O O . ALA A 1 204 ? -12.168 -5.864 18.760 1.00 81.31 204 ALA A O 1
#